Protein AF-A0A556R9V2-F1 (afdb_monomer)

Foldseek 3Di:
DWQQVVCLLLCLLVLVLFVLLLVLLVVLVVVVVVDPPDDPVRSVVCSQQSSQQSSLVVCCVVPVVGQWDADDDRGRWTARLQALAIEHEGEQDPVPSFDDDFDPDPVRQQQQADDAIGGPVRFDWDDDPNDTGTHPSSFYKYWYWDQDPSGIKTKIFRHNGVVVRHTRDIQIRDHHSVVSVPDDDDPDPPPDPPPPVPPPDPPDPPPDDDDD

Radius of gyration: 20.59 Å; Cα contacts (8 Å, |Δi|>4): 310; chains: 1; bounding box: 75×48×54 Å

Sequence (212 aa):
MSELGILQDRTADLSPLVSIMEYCYAHEVDKANRDKDYTPEQHKMRRAVNVNMLVHNLWDRAQSRNHWKLVDSRFTHLRDEVTGAYLQLHPTNPLTGKVAKPANTRRSIGRYTQEGCRRAGEILPWFYQDELAPNLSDVSLQALWHWENKQMVITIYKPLDAQKGSFCIELPLIGDRIQQQAMKFETISKDENVLEDLVQQDDEYTDNKNLR

Nearest PDB structures (foldseek):
  5jwo-assembly1_A  TM=5.765E-01  e=2.018E+00  Thermosynechococcus vestitus BP-1
  5jwq-assembly1_A  TM=5.066E-01  e=2.145E+00  Thermosynechococcus vestitus BP-1
  4tl9-assembly1_C  TM=5.421E-01  e=6.062E+00  Synechococcus elongatus PCC 7942 = FACHB-805
  4tl8-assembly1_C  TM=5.427E-01  e=8.229E+00  Synechococcus elongatus PCC 7942 = FACHB-805
  4tle-assembly1_C  TM=5.442E-01  e=8.229E+00  Synechococcus elongatus PCC 7942 = FACHB-805

Mean predicted aligned error: 10.02 Å

Organism: NCBI:txid1684

Structure (mmCIF, N/CA/C/O backbone):
data_AF-A0A556R9V2-F1
#
_entry.id   AF-A0A556R9V2-F1
#
loop_
_atom_site.group_PDB
_atom_site.id
_atom_site.type_symbol
_atom_site.label_atom_id
_atom_site.label_alt_id
_atom_site.label_comp_id
_atom_site.label_asym_id
_atom_site.label_entity_id
_atom_site.label_seq_id
_atom_site.pdbx_PDB_ins_code
_atom_site.Cartn_x
_atom_site.Cartn_y
_atom_site.Cartn_z
_atom_site.occupancy
_atom_site.B_iso_or_equiv
_atom_site.auth_seq_id
_atom_site.auth_comp_id
_atom_site.auth_asym_id
_atom_site.auth_atom_id
_atom_site.pdbx_PDB_model_num
ATOM 1 N N . MET A 1 1 ? -5.992 -2.411 22.063 1.00 75.75 1 MET A N 1
ATOM 2 C CA . MET A 1 1 ? -4.914 -2.372 21.051 1.00 75.75 1 MET A CA 1
ATOM 3 C C . MET A 1 1 ? -4.907 -0.975 20.435 1.00 75.75 1 MET A C 1
ATOM 5 O O . MET A 1 1 ? -5.993 -0.455 20.223 1.00 75.75 1 MET A O 1
ATOM 9 N N . SER A 1 2 ? -3.755 -0.316 20.266 1.00 91.38 2 SER A N 1
ATOM 10 C CA . SER A 1 2 ? -3.682 1.015 19.626 1.00 91.38 2 SER A CA 1
ATOM 11 C C . SER A 1 2 ? -3.817 0.905 18.106 1.00 91.38 2 SER A C 1
ATOM 13 O O . SER A 1 2 ? -3.629 -0.181 17.562 1.00 91.38 2 SER A O 1
ATOM 15 N N . GLU A 1 3 ? -4.085 2.016 17.412 1.00 92.50 3 GLU A N 1
ATOM 16 C CA . GLU A 1 3 ? -4.181 2.012 15.945 1.00 92.50 3 GLU A CA 1
ATOM 17 C C . GLU A 1 3 ? -2.893 1.496 15.292 1.00 92.50 3 GLU A C 1
ATOM 19 O O . GLU A 1 3 ? -2.949 0.656 14.400 1.00 92.50 3 GLU A O 1
ATOM 24 N N . LEU A 1 4 ? -1.733 1.931 15.799 1.00 92.75 4 LEU A N 1
ATOM 25 C CA . LEU A 1 4 ? -0.427 1.456 15.343 1.00 92.75 4 LEU A CA 1
ATOM 26 C C . LEU A 1 4 ? -0.285 -0.064 15.493 1.00 92.75 4 LEU A C 1
ATOM 28 O O . LEU A 1 4 ? 0.142 -0.717 14.550 1.00 92.75 4 LEU A O 1
ATOM 32 N N . GLY A 1 5 ? -0.671 -0.626 16.644 1.00 91.44 5 GLY A N 1
AT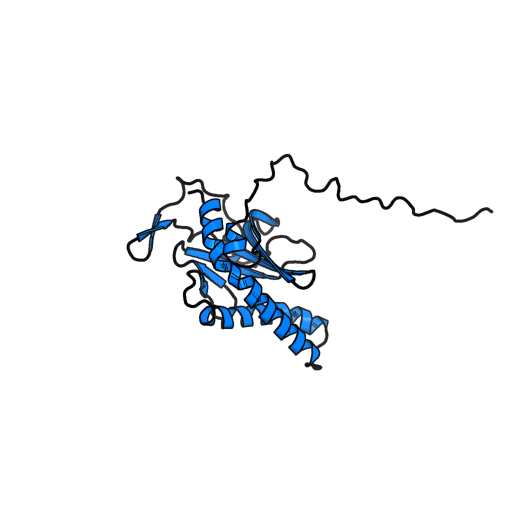OM 33 C CA . GLY A 1 5 ? -0.567 -2.069 16.877 1.00 91.44 5 GLY A CA 1
ATOM 34 C C . GLY A 1 5 ? -1.480 -2.881 15.958 1.00 91.44 5 GLY A C 1
ATOM 35 O O . GLY A 1 5 ? -1.077 -3.926 15.459 1.00 91.44 5 GLY A O 1
ATOM 36 N N . ILE A 1 6 ? -2.685 -2.371 15.678 1.00 93.62 6 ILE A N 1
ATOM 37 C CA . ILE A 1 6 ? -3.605 -2.999 14.722 1.00 93.62 6 ILE A CA 1
ATOM 38 C C . ILE A 1 6 ? -2.998 -2.939 13.320 1.00 93.62 6 ILE A C 1
ATOM 40 O O . ILE A 1 6 ? -2.905 -3.958 12.649 1.00 93.62 6 ILE A O 1
ATOM 44 N N . LEU A 1 7 ? -2.530 -1.769 12.880 1.00 94.25 7 LEU A N 1
ATOM 45 C CA . LEU A 1 7 ? -1.929 -1.608 11.558 1.00 94.25 7 LEU A CA 1
ATOM 46 C C . LEU A 1 7 ? -0.656 -2.445 11.389 1.00 94.25 7 LEU A C 1
ATOM 48 O O . LEU A 1 7 ? -0.475 -3.025 10.326 1.00 94.25 7 LEU A O 1
ATOM 52 N N . GLN A 1 8 ? 0.189 -2.575 12.411 1.00 91.94 8 GLN A N 1
ATOM 53 C CA . GLN A 1 8 ? 1.350 -3.475 12.397 1.00 91.94 8 GLN A CA 1
ATOM 54 C C . GLN A 1 8 ? 0.947 -4.932 12.141 1.00 91.94 8 GLN A C 1
ATOM 56 O O . GLN A 1 8 ? 1.518 -5.576 11.264 1.00 91.94 8 GLN A O 1
ATOM 61 N N . ASP A 1 9 ? -0.068 -5.435 12.847 1.00 91.50 9 ASP A N 1
ATOM 62 C CA . ASP A 1 9 ? -0.571 -6.795 12.633 1.00 91.50 9 ASP A CA 1
ATOM 63 C C . ASP A 1 9 ? -1.193 -6.962 11.237 1.00 91.50 9 ASP A C 1
ATOM 65 O O . ASP A 1 9 ? -0.817 -7.858 10.481 1.00 91.50 9 ASP A O 1
ATOM 69 N N . ARG A 1 10 ? -2.090 -6.048 10.843 1.00 93.62 10 ARG A N 1
ATOM 70 C CA . ARG A 1 10 ? -2.790 -6.132 9.551 1.00 93.62 10 ARG A CA 1
ATOM 71 C C . ARG A 1 10 ? -1.843 -5.991 8.364 1.00 93.62 10 ARG A C 1
ATOM 73 O O . ARG A 1 10 ? -2.041 -6.655 7.351 1.00 93.62 10 ARG A O 1
ATOM 80 N N . THR A 1 11 ? -0.824 -5.139 8.456 1.00 93.38 11 THR A N 1
ATOM 81 C CA . THR A 1 11 ? 0.147 -4.942 7.368 1.00 93.38 11 THR A CA 1
ATOM 82 C C . THR A 1 11 ? 1.107 -6.117 7.208 1.00 93.38 11 THR A C 1
ATOM 84 O O . THR A 1 11 ? 1.644 -6.289 6.119 1.00 93.38 11 THR A O 1
ATOM 87 N N . ALA A 1 12 ? 1.263 -6.991 8.208 1.00 90.94 12 ALA A N 1
ATOM 88 C CA . ALA A 1 12 ? 2.034 -8.223 8.041 1.00 90.94 12 ALA A CA 1
ATOM 89 C C . ALA A 1 12 ? 1.411 -9.183 7.011 1.00 90.94 12 ALA A C 1
ATOM 91 O O . ALA A 1 12 ? 2.127 -9.925 6.338 1.00 90.94 12 ALA A O 1
ATOM 92 N N . ASP A 1 13 ? 0.089 -9.133 6.811 1.00 92.31 13 ASP A N 1
ATOM 93 C CA . ASP A 1 13 ? -0.569 -9.875 5.728 1.00 92.31 13 ASP A CA 1
ATOM 94 C C . ASP A 1 13 ? -0.161 -9.345 4.335 1.00 92.31 13 ASP A C 1
ATOM 96 O O . ASP A 1 13 ? -0.372 -10.027 3.335 1.00 92.31 13 ASP A O 1
ATOM 100 N N . LEU A 1 14 ? 0.464 -8.166 4.231 1.00 94.62 14 LEU A N 1
ATOM 101 C CA . LEU A 1 14 ? 0.926 -7.590 2.964 1.00 94.62 14 LEU A CA 1
ATOM 102 C C . LEU A 1 14 ? 2.341 -8.020 2.559 1.00 94.62 14 LEU A C 1
ATOM 104 O O . LEU A 1 14 ? 2.737 -7.705 1.440 1.00 94.62 14 LEU A O 1
ATOM 108 N N . SER A 1 15 ? 3.092 -8.761 3.386 1.00 91.81 15 SER A N 1
ATOM 109 C CA . SER A 1 15 ? 4.455 -9.224 3.053 1.00 91.81 15 SER A CA 1
ATOM 110 C C . SER A 1 15 ? 4.596 -9.872 1.660 1.00 91.81 15 SER A C 1
ATOM 112 O O . SER A 1 15 ? 5.579 -9.581 0.976 1.00 91.81 15 SER A O 1
ATOM 114 N N . PRO A 1 16 ? 3.623 -10.662 1.146 1.00 92.25 16 PRO A N 1
ATOM 115 C CA . PRO A 1 16 ? 3.692 -11.197 -0.217 1.00 92.25 16 PRO A CA 1
ATOM 116 C C . PRO A 1 16 ? 3.788 -10.139 -1.327 1.00 92.25 16 PRO A C 1
ATOM 118 O O . PRO A 1 16 ? 4.188 -10.474 -2.441 1.00 92.25 16 PRO A O 1
ATOM 121 N N . LEU A 1 17 ? 3.446 -8.869 -1.062 1.00 93.56 17 LEU A N 1
ATOM 122 C CA . LEU A 1 17 ? 3.646 -7.786 -2.025 1.00 93.56 17 LEU A CA 1
ATOM 123 C C . LEU A 1 17 ? 5.107 -7.679 -2.458 1.00 93.56 17 LEU A C 1
ATOM 125 O O . LEU A 1 17 ? 5.332 -7.407 -3.630 1.00 93.56 17 LEU A O 1
ATOM 129 N N . VAL A 1 18 ? 6.075 -7.911 -1.564 1.00 92.44 18 VAL A N 1
ATOM 130 C CA . VAL A 1 18 ? 7.508 -7.775 -1.877 1.00 92.44 18 VAL A CA 1
ATOM 131 C C . VAL A 1 18 ? 7.877 -8.669 -3.059 1.00 92.44 18 VAL A C 1
ATOM 133 O O . VAL A 1 18 ? 8.256 -8.166 -4.114 1.00 92.44 18 VAL A O 1
ATOM 136 N N . SER A 1 19 ? 7.650 -9.977 -2.944 1.00 91.50 19 SER A N 1
ATOM 137 C CA . SER A 1 19 ? 8.009 -10.936 -3.996 1.00 91.50 19 SER A CA 1
ATOM 138 C C . SER A 1 19 ? 7.168 -10.778 -5.268 1.00 91.50 19 SER A C 1
ATOM 140 O O . SER A 1 19 ? 7.691 -10.897 -6.378 1.00 91.50 19 SER A O 1
ATOM 142 N N . ILE A 1 20 ? 5.874 -10.450 -5.141 1.00 94.12 20 ILE A N 1
ATOM 143 C CA . ILE A 1 20 ? 5.010 -10.164 -6.301 1.00 94.12 20 ILE A CA 1
ATOM 144 C C . ILE A 1 20 ? 5.545 -8.953 -7.071 1.00 94.12 20 ILE A C 1
ATOM 146 O O . ILE A 1 20 ? 5.612 -8.970 -8.303 1.00 94.12 20 ILE A O 1
ATOM 150 N N . MET A 1 21 ? 5.936 -7.901 -6.360 1.00 93.81 21 MET A N 1
ATOM 151 C CA . MET A 1 21 ? 6.477 -6.693 -6.961 1.00 93.81 21 MET A CA 1
ATOM 152 C C . MET A 1 21 ? 7.850 -6.913 -7.587 1.00 93.81 21 MET A C 1
ATOM 154 O O . MET A 1 21 ? 8.090 -6.386 -8.671 1.00 93.81 21 MET A O 1
ATOM 158 N N . GLU A 1 22 ? 8.727 -7.701 -6.961 1.00 93.56 22 GLU A N 1
ATOM 159 C CA . GLU A 1 22 ? 10.019 -8.086 -7.544 1.00 93.56 22 GLU A CA 1
ATOM 160 C C . GLU A 1 22 ? 9.830 -8.797 -8.880 1.00 93.56 22 GLU A C 1
ATOM 162 O O . GLU A 1 22 ? 10.427 -8.405 -9.886 1.00 93.56 22 GLU A O 1
ATOM 167 N N . TYR A 1 23 ? 8.926 -9.779 -8.915 1.00 93.75 23 TYR A N 1
ATOM 168 C CA . TYR A 1 23 ? 8.574 -10.490 -10.137 1.00 93.75 23 TYR A CA 1
ATOM 169 C C . TYR A 1 23 ? 8.036 -9.541 -11.220 1.00 93.75 23 TYR A C 1
ATOM 171 O O . TYR A 1 23 ? 8.493 -9.569 -12.365 1.00 93.75 23 TYR A O 1
ATOM 179 N N . CYS A 1 24 ? 7.092 -8.661 -10.867 1.00 94.00 24 CYS A N 1
ATOM 180 C CA . CYS A 1 24 ? 6.512 -7.703 -11.812 1.00 94.00 24 CYS A CA 1
ATOM 181 C C . CYS A 1 24 ? 7.549 -6.703 -12.336 1.00 94.00 24 CYS A C 1
ATOM 183 O O . CYS A 1 24 ? 7.539 -6.360 -13.520 1.00 94.00 24 CYS A O 1
ATOM 185 N N . TYR A 1 25 ? 8.442 -6.230 -11.466 1.00 93.00 25 TYR A N 1
ATOM 186 C CA . TYR A 1 25 ? 9.500 -5.299 -11.833 1.00 93.00 25 TYR A CA 1
ATOM 187 C C . TYR A 1 25 ? 10.494 -5.948 -12.798 1.00 93.00 25 TYR A C 1
ATOM 189 O O . TYR A 1 25 ? 10.783 -5.368 -13.846 1.00 93.00 25 TYR A O 1
ATOM 197 N N . ALA A 1 26 ? 10.961 -7.162 -12.489 1.00 91.56 26 ALA A N 1
ATOM 198 C CA . ALA A 1 26 ? 11.855 -7.925 -13.356 1.00 91.56 26 ALA A CA 1
ATOM 199 C C . ALA A 1 26 ? 11.226 -8.172 -14.737 1.00 91.56 26 ALA A C 1
ATOM 201 O O . ALA A 1 26 ? 11.853 -7.890 -15.757 1.00 91.56 26 ALA A O 1
ATOM 202 N N . HIS A 1 27 ? 9.950 -8.575 -14.778 1.00 92.44 27 HIS A N 1
ATOM 203 C CA . HIS A 1 27 ? 9.213 -8.763 -16.029 1.00 92.44 27 HIS A CA 1
ATOM 204 C C . HIS A 1 27 ? 9.208 -7.501 -16.911 1.00 92.44 27 HIS A C 1
ATOM 206 O O . HIS A 1 27 ? 9.451 -7.579 -18.119 1.00 92.44 27 HIS A O 1
ATOM 212 N N . GLU A 1 28 ? 8.953 -6.325 -16.329 1.00 91.75 28 GLU A N 1
ATOM 213 C CA . GLU A 1 28 ? 8.937 -5.066 -17.084 1.00 91.75 28 GLU A CA 1
ATOM 214 C C . GLU A 1 28 ? 10.335 -4.593 -17.504 1.00 91.75 28 GLU A C 1
ATOM 216 O O . GLU A 1 28 ? 10.474 -3.970 -18.559 1.00 91.75 28 GLU A O 1
ATOM 221 N N . VAL A 1 29 ? 11.381 -4.906 -16.734 1.00 88.69 29 VAL A N 1
ATOM 222 C CA . VAL A 1 29 ? 12.774 -4.679 -17.151 1.00 88.69 29 VAL A CA 1
ATOM 223 C C . VAL A 1 29 ? 13.119 -5.552 -18.360 1.00 88.69 29 VAL A C 1
ATOM 225 O O . VAL A 1 29 ? 13.593 -5.033 -19.371 1.00 88.69 29 VAL A O 1
ATOM 228 N N . ASP A 1 30 ? 12.805 -6.846 -18.313 1.00 88.19 30 ASP A N 1
ATOM 229 C CA . ASP A 1 30 ? 13.065 -7.779 -19.414 1.00 88.19 30 ASP A CA 1
ATOM 230 C C . ASP A 1 30 ? 12.267 -7.436 -20.673 1.00 88.19 30 ASP A C 1
ATOM 232 O O . ASP A 1 30 ? 12.726 -7.632 -21.800 1.00 88.19 30 ASP A O 1
ATOM 236 N N . LYS A 1 31 ? 11.041 -6.934 -20.508 1.00 86.56 31 LYS A N 1
ATOM 237 C CA . LYS A 1 31 ? 10.229 -6.436 -21.618 1.00 86.56 31 LYS A CA 1
ATOM 238 C C . LYS A 1 31 ? 10.861 -5.198 -22.257 1.00 86.56 31 LYS A C 1
ATOM 240 O O . LYS A 1 31 ? 11.022 -5.182 -23.473 1.00 86.56 31 LYS A O 1
ATOM 245 N N . ALA A 1 32 ? 11.268 -4.209 -21.460 1.00 83.75 32 ALA A N 1
ATOM 246 C CA . ALA A 1 32 ? 11.913 -2.994 -21.960 1.00 83.75 32 ALA A CA 1
ATOM 247 C C . ALA A 1 32 ? 13.231 -3.283 -22.699 1.00 83.75 32 ALA A C 1
ATOM 249 O O . ALA A 1 32 ? 13.524 -2.645 -23.702 1.00 83.75 32 ALA A O 1
ATOM 250 N N . ASN A 1 33 ? 13.994 -4.287 -22.255 1.00 80.25 33 ASN A N 1
ATOM 251 C CA . ASN A 1 33 ? 15.225 -4.715 -22.931 1.00 80.25 33 ASN A CA 1
ATOM 252 C C . ASN A 1 33 ? 14.973 -5.358 -24.309 1.00 80.25 33 ASN A C 1
ATOM 254 O O . ASN A 1 33 ? 15.870 -5.389 -25.151 1.00 80.25 33 ASN A O 1
ATOM 258 N N . ARG A 1 34 ? 13.769 -5.895 -24.541 1.00 83.50 34 ARG A N 1
ATOM 259 C CA . ARG A 1 34 ? 13.369 -6.529 -25.808 1.00 83.50 34 ARG A CA 1
ATOM 260 C C . ARG A 1 34 ? 12.679 -5.557 -26.764 1.00 83.50 34 ARG A C 1
ATOM 262 O O . ARG A 1 34 ? 12.781 -5.728 -27.976 1.00 83.50 34 ARG A O 1
ATOM 269 N N . ASP A 1 35 ? 11.978 -4.570 -26.220 1.00 80.25 35 ASP A N 1
ATOM 270 C CA . ASP A 1 35 ? 11.172 -3.607 -26.963 1.00 80.25 35 ASP A CA 1
ATOM 271 C C . ASP A 1 35 ? 12.011 -2.395 -27.401 1.00 80.25 35 ASP A C 1
ATOM 273 O O . ASP A 1 35 ? 12.432 -1.572 -26.583 1.00 80.25 35 ASP A O 1
ATOM 277 N N . LYS A 1 36 ? 12.251 -2.299 -28.713 1.00 78.19 36 LYS A N 1
ATOM 278 C CA . LYS A 1 36 ? 13.047 -1.233 -29.339 1.00 78.19 36 LYS A CA 1
ATOM 279 C C . LYS A 1 36 ? 12.212 -0.017 -29.752 1.00 78.19 36 LYS A C 1
ATOM 281 O O . LYS A 1 36 ? 12.791 0.959 -30.222 1.00 78.19 36 LYS A O 1
ATOM 286 N N . ASP A 1 37 ? 10.891 -0.060 -29.576 1.00 81.62 37 ASP A N 1
ATOM 287 C CA . ASP A 1 37 ? 9.979 0.973 -30.081 1.00 81.62 37 ASP A CA 1
ATOM 288 C C . ASP A 1 37 ? 9.900 2.202 -29.159 1.00 81.62 37 ASP A C 1
ATOM 290 O O . ASP A 1 37 ? 9.308 3.220 -29.521 1.00 81.62 37 ASP A O 1
ATOM 294 N N . TYR A 1 38 ? 10.515 2.134 -27.973 1.00 79.44 38 TYR A N 1
ATOM 295 C CA . TYR A 1 38 ? 10.513 3.207 -26.980 1.00 79.44 38 TYR A CA 1
ATOM 296 C C . TYR A 1 38 ? 11.917 3.581 -26.515 1.00 79.44 38 TYR A C 1
ATOM 298 O O . TYR A 1 38 ? 12.817 2.744 -26.422 1.00 79.44 38 TYR A O 1
ATOM 306 N N . THR A 1 39 ? 12.089 4.853 -26.150 1.00 82.38 39 THR A N 1
ATOM 307 C CA . THR A 1 39 ? 13.330 5.315 -25.518 1.00 82.38 39 THR A CA 1
ATOM 308 C C . THR A 1 39 ? 13.447 4.789 -24.079 1.00 82.38 39 THR A C 1
ATOM 310 O O . THR A 1 39 ? 12.430 4.486 -23.439 1.00 82.38 39 THR A O 1
ATOM 313 N N . PRO A 1 40 ? 14.665 4.719 -23.511 1.00 80.12 40 PRO A N 1
ATOM 314 C CA . PRO A 1 40 ? 14.867 4.339 -22.111 1.00 80.12 40 PRO A CA 1
ATOM 315 C C . PRO A 1 40 ? 14.036 5.167 -21.115 1.00 80.12 40 PRO A C 1
ATOM 317 O O . PRO A 1 40 ? 13.510 4.633 -20.137 1.00 80.12 40 PRO A O 1
ATOM 320 N N . GLU A 1 41 ? 13.859 6.463 -21.373 1.00 77.81 41 GLU A N 1
ATOM 321 C CA . GLU A 1 41 ? 13.061 7.376 -20.549 1.00 77.81 41 GLU A CA 1
ATOM 322 C C . GLU A 1 41 ? 11.569 7.041 -20.620 1.00 77.81 41 GLU A C 1
ATOM 324 O O . GLU A 1 41 ? 10.888 7.017 -19.592 1.00 77.81 41 GLU A O 1
ATOM 329 N N . GLN A 1 42 ? 11.059 6.729 -21.814 1.00 78.94 42 GLN A N 1
ATOM 330 C CA . GLN A 1 42 ? 9.670 6.309 -22.007 1.00 78.94 42 GLN A CA 1
ATOM 331 C C . GLN A 1 42 ? 9.393 4.974 -21.307 1.00 78.94 42 GLN A C 1
ATOM 333 O O . GLN A 1 42 ? 8.368 4.834 -20.632 1.00 78.94 42 GLN A O 1
ATOM 338 N N . HIS A 1 43 ? 10.330 4.026 -21.392 1.00 80.12 43 HIS A N 1
ATOM 339 C CA . HIS A 1 43 ? 10.281 2.772 -20.638 1.00 80.12 43 HIS A CA 1
ATOM 340 C C . HIS A 1 43 ? 10.271 3.022 -19.128 1.00 80.12 43 HIS A C 1
ATOM 342 O O . HIS A 1 43 ? 9.445 2.451 -18.417 1.00 80.12 43 HIS A O 1
ATOM 348 N N . LYS A 1 44 ? 11.120 3.926 -18.624 1.00 76.69 44 LYS A N 1
ATOM 349 C CA . LYS A 1 44 ? 11.163 4.290 -17.198 1.00 76.69 44 LYS A CA 1
ATOM 350 C C . LYS A 1 44 ? 9.843 4.895 -16.714 1.00 76.69 44 LYS A C 1
ATOM 352 O O . LYS A 1 44 ? 9.347 4.489 -15.665 1.00 76.69 44 LYS A O 1
ATOM 357 N N . MET A 1 45 ? 9.255 5.825 -17.472 1.00 74.88 45 MET A N 1
ATOM 358 C CA . MET A 1 45 ? 7.977 6.456 -17.114 1.00 74.88 45 MET A CA 1
ATOM 359 C C . MET A 1 45 ? 6.819 5.453 -17.089 1.00 74.88 45 MET A C 1
ATOM 361 O O . MET A 1 45 ? 5.970 5.508 -16.202 1.00 74.88 45 MET A O 1
ATOM 365 N N . ARG A 1 46 ? 6.784 4.518 -18.045 1.00 83.50 46 ARG A N 1
ATOM 366 C CA . ARG A 1 46 ? 5.713 3.516 -18.143 1.00 83.50 46 ARG A CA 1
ATOM 367 C C . ARG A 1 46 ? 5.871 2.370 -17.151 1.00 83.50 46 ARG A C 1
ATOM 369 O O . ARG A 1 46 ? 4.863 1.810 -16.727 1.00 83.50 46 ARG A O 1
ATOM 376 N N . ARG A 1 47 ? 7.103 2.055 -16.735 1.00 88.00 47 ARG A N 1
ATOM 377 C CA . ARG A 1 47 ? 7.399 0.923 -15.844 1.00 88.00 47 ARG A CA 1
ATOM 378 C C . ARG A 1 47 ? 6.563 0.953 -14.574 1.00 88.00 47 ARG A C 1
ATOM 380 O O . ARG A 1 47 ? 5.953 -0.052 -14.246 1.00 88.00 47 ARG A O 1
ATOM 387 N N . ALA A 1 48 ? 6.494 2.088 -13.881 1.00 86.44 48 ALA A N 1
ATOM 388 C CA . ALA A 1 48 ? 5.749 2.166 -12.625 1.00 86.44 48 ALA A CA 1
ATOM 389 C C . ALA A 1 48 ? 4.252 1.858 -12.803 1.00 86.44 48 ALA A C 1
ATOM 391 O O . ALA A 1 48 ? 3.658 1.175 -11.971 1.00 86.44 48 ALA A O 1
ATOM 392 N N . VAL A 1 49 ? 3.660 2.320 -13.909 1.00 88.00 49 VAL A N 1
ATOM 393 C CA . VAL A 1 49 ? 2.258 2.048 -14.252 1.00 88.00 49 VAL A CA 1
ATOM 394 C C . VAL A 1 49 ? 2.066 0.570 -14.586 1.00 88.00 49 VAL A C 1
ATOM 396 O O . VAL A 1 49 ? 1.178 -0.071 -14.030 1.00 88.00 49 VAL A O 1
ATOM 399 N N . ASN A 1 50 ? 2.923 0.009 -15.440 1.00 89.94 50 ASN A N 1
ATOM 400 C CA . ASN A 1 50 ? 2.816 -1.386 -15.857 1.00 89.94 50 ASN A CA 1
ATOM 401 C C . ASN A 1 50 ? 3.044 -2.355 -14.692 1.00 89.94 50 ASN A C 1
ATOM 403 O O . ASN A 1 50 ? 2.275 -3.298 -14.533 1.00 89.94 50 ASN A O 1
ATOM 407 N N . VAL A 1 51 ? 4.050 -2.099 -13.848 1.00 92.31 51 VAL A N 1
ATOM 408 C CA . VAL A 1 51 ? 4.302 -2.879 -12.627 1.00 92.31 51 VAL A CA 1
ATOM 409 C C . VAL A 1 51 ? 3.062 -2.863 -11.744 1.00 92.31 51 VAL A C 1
ATOM 411 O O . VAL A 1 51 ? 2.599 -3.923 -11.342 1.00 92.31 51 VAL A O 1
ATOM 414 N N . ASN A 1 52 ? 2.461 -1.695 -11.506 1.00 91.88 52 ASN A N 1
ATOM 415 C CA . ASN A 1 52 ? 1.252 -1.593 -10.692 1.00 91.88 52 ASN A CA 1
ATOM 416 C C . ASN A 1 52 ? 0.075 -2.402 -11.280 1.00 91.88 52 ASN A C 1
ATOM 418 O O . ASN A 1 52 ? -0.617 -3.096 -10.536 1.00 91.88 52 ASN A O 1
ATOM 422 N N . MET A 1 53 ? -0.123 -2.374 -12.602 1.00 90.75 53 MET A N 1
ATOM 423 C CA . MET A 1 53 ? -1.157 -3.175 -13.272 1.00 90.75 53 MET A CA 1
ATOM 424 C C . MET A 1 53 ? -0.880 -4.685 -13.204 1.00 90.75 53 MET A C 1
ATOM 426 O O . MET A 1 53 ? -1.807 -5.481 -13.054 1.00 90.75 53 MET A O 1
ATOM 430 N N . LEU A 1 54 ? 0.383 -5.104 -13.316 1.00 92.69 54 LEU A N 1
ATOM 431 C CA . LEU A 1 54 ? 0.766 -6.511 -13.181 1.00 92.69 54 LEU A CA 1
ATOM 432 C C . LEU A 1 54 ? 0.566 -7.009 -11.749 1.00 92.69 54 LEU A C 1
ATOM 434 O O . LEU A 1 54 ? -0.027 -8.071 -11.565 1.00 92.69 54 LEU A O 1
ATOM 438 N N . VAL A 1 55 ? 0.983 -6.221 -10.752 1.00 94.69 55 VAL A N 1
ATOM 439 C CA . VAL A 1 55 ? 0.759 -6.516 -9.330 1.00 94.69 55 VAL A CA 1
ATOM 440 C C . VAL A 1 55 ? -0.734 -6.681 -9.065 1.00 94.69 55 VAL A C 1
ATOM 442 O O . VAL A 1 55 ? -1.131 -7.696 -8.500 1.00 94.69 55 VAL A O 1
ATOM 445 N N . HIS A 1 56 ? -1.565 -5.755 -9.553 1.00 93.31 56 HIS A N 1
ATOM 446 C CA . HIS A 1 56 ? -3.022 -5.846 -9.460 1.00 93.31 56 HIS A CA 1
ATOM 447 C C . HIS A 1 56 ? -3.540 -7.191 -9.995 1.00 93.31 56 HIS A C 1
ATOM 449 O O . HIS A 1 56 ? -4.274 -7.899 -9.313 1.00 93.31 56 HIS A O 1
ATOM 455 N N . ASN A 1 57 ? -3.129 -7.587 -11.202 1.00 91.44 57 ASN A N 1
ATOM 456 C CA . ASN A 1 57 ? -3.615 -8.817 -11.835 1.00 91.44 57 ASN A CA 1
ATOM 457 C C . ASN A 1 57 ? -3.139 -10.100 -11.140 1.00 91.44 57 ASN A C 1
ATOM 459 O O . ASN A 1 57 ? -3.819 -11.128 -11.207 1.00 91.44 57 ASN A O 1
ATOM 463 N N . LEU A 1 58 ? -1.962 -10.062 -10.515 1.00 93.06 58 LEU A N 1
ATOM 464 C CA . LEU A 1 58 ? -1.404 -11.203 -9.797 1.00 93.06 58 LEU A CA 1
ATOM 465 C C . LEU A 1 58 ? -1.939 -11.315 -8.376 1.00 93.06 58 LEU A C 1
ATOM 467 O O . LEU A 1 58 ? -2.087 -12.438 -7.899 1.00 93.06 58 LEU A O 1
ATOM 471 N N . TRP A 1 59 ? -2.244 -10.193 -7.719 1.00 94.06 59 TRP A N 1
ATOM 472 C CA . TRP A 1 59 ? -2.635 -10.172 -6.314 1.00 94.06 59 TRP A CA 1
ATOM 473 C C . TRP A 1 59 ? -3.823 -11.092 -6.040 1.00 94.06 59 TRP A C 1
ATOM 475 O O . TRP A 1 59 ? -3.696 -12.020 -5.252 1.00 94.06 59 TRP A O 1
ATOM 485 N N . ASP A 1 60 ? -4.939 -10.921 -6.747 1.00 85.00 60 ASP A N 1
ATOM 486 C CA . ASP A 1 60 ? -6.151 -11.715 -6.502 1.00 85.00 60 ASP A CA 1
ATOM 487 C C . ASP A 1 60 ? -5.929 -13.224 -6.713 1.00 85.00 60 ASP A C 1
ATOM 489 O O . ASP A 1 60 ? -6.380 -14.064 -5.933 1.00 85.00 60 ASP A O 1
ATOM 493 N N . ARG A 1 61 ? -5.135 -13.579 -7.731 1.00 85.56 61 ARG A N 1
ATOM 494 C CA . ARG A 1 61 ? -4.810 -14.976 -8.049 1.00 85.56 61 ARG A CA 1
ATOM 495 C C . ARG A 1 61 ? -3.878 -15.601 -7.014 1.00 85.56 61 ARG A C 1
ATOM 497 O O . ARG A 1 61 ? -4.089 -16.741 -6.610 1.00 85.56 61 ARG A O 1
ATOM 504 N N . ALA A 1 62 ? -2.838 -14.873 -6.613 1.00 88.19 62 ALA A N 1
ATOM 505 C CA . ALA A 1 62 ? -1.806 -15.365 -5.708 1.00 88.19 62 ALA A CA 1
ATOM 506 C C . ALA A 1 62 ? -2.228 -15.290 -4.233 1.00 88.19 62 ALA A C 1
ATOM 508 O O . ALA A 1 62 ? -1.731 -16.062 -3.418 1.00 88.19 62 ALA A O 1
ATOM 509 N N . GLN A 1 63 ? -3.129 -14.369 -3.888 1.00 92.56 63 GLN A N 1
ATOM 510 C CA . GLN A 1 63 ? -3.487 -13.992 -2.519 1.00 92.56 63 GLN A CA 1
ATOM 511 C C . GLN A 1 63 ? -5.003 -14.077 -2.275 1.00 92.56 63 GLN A C 1
ATOM 513 O O . GLN A 1 63 ? -5.575 -13.303 -1.513 1.00 92.56 63 GLN A O 1
ATOM 518 N N . SER A 1 64 ? -5.665 -15.073 -2.870 1.00 88.62 64 SER A N 1
ATOM 519 C CA . SER A 1 64 ? -7.121 -15.276 -2.760 1.00 88.62 64 SER A CA 1
ATOM 520 C C . SER A 1 64 ? -7.638 -15.421 -1.321 1.00 88.62 64 SER A C 1
ATOM 522 O O . SER A 1 64 ? -8.773 -15.046 -1.034 1.00 88.62 64 SER A O 1
ATOM 524 N N . ARG A 1 65 ? -6.808 -15.917 -0.393 1.00 91.44 65 ARG A N 1
ATOM 525 C CA . ARG A 1 65 ? -7.130 -16.056 1.043 1.00 91.44 65 ARG A CA 1
ATOM 526 C C . ARG A 1 65 ? -6.720 -14.857 1.903 1.00 91.44 65 ARG A C 1
ATOM 528 O O . ARG A 1 65 ? -6.988 -14.855 3.095 1.00 91.44 65 ARG A O 1
ATOM 535 N N . ASN A 1 66 ? -6.049 -13.867 1.325 1.00 93.94 66 ASN A N 1
ATOM 536 C CA . ASN A 1 66 ? -5.604 -12.680 2.043 1.00 93.94 66 ASN A CA 1
ATOM 537 C C . ASN A 1 66 ? -6.787 -11.741 2.302 1.00 93.94 66 ASN A C 1
ATOM 539 O O . ASN A 1 66 ? -7.647 -11.601 1.433 1.00 93.94 66 ASN A O 1
ATOM 543 N N . HIS A 1 67 ? -6.836 -11.100 3.468 1.00 94.69 67 HIS A N 1
ATOM 544 C CA . HIS A 1 67 ? -7.906 -10.162 3.821 1.00 94.69 67 HIS A CA 1
ATOM 545 C C . HIS A 1 67 ? -7.803 -8.827 3.078 1.00 94.69 67 HIS A C 1
ATOM 547 O O . HIS A 1 67 ? -8.794 -8.114 2.948 1.00 94.69 67 HIS A O 1
ATOM 553 N N . TRP A 1 68 ? -6.622 -8.480 2.567 1.00 96.62 68 TRP A N 1
ATOM 554 C CA . TRP A 1 68 ? -6.448 -7.317 1.711 1.00 96.62 68 TRP A CA 1
ATOM 555 C C . TRP A 1 68 ? -6.942 -7.638 0.302 1.00 96.62 68 TRP A C 1
ATOM 557 O O . TRP A 1 68 ? -6.300 -8.379 -0.444 1.00 96.62 68 TRP A O 1
ATOM 567 N N . LYS A 1 69 ? -8.085 -7.071 -0.080 1.00 95.81 69 LYS A N 1
ATOM 568 C CA . LYS A 1 69 ? -8.711 -7.275 -1.393 1.00 95.81 69 LYS A CA 1
ATOM 569 C C . LYS A 1 69 ? -8.564 -6.070 -2.297 1.00 95.81 69 LYS A C 1
ATOM 571 O O . LYS A 1 69 ? -8.546 -4.934 -1.830 1.00 95.81 69 LYS A O 1
ATOM 576 N N . LEU A 1 70 ? -8.518 -6.315 -3.603 1.00 95.00 70 LEU A N 1
ATOM 577 C CA . LEU A 1 70 ? -8.561 -5.256 -4.609 1.00 95.00 70 LEU A CA 1
ATOM 578 C C . LEU A 1 70 ? -9.921 -4.553 -4.587 1.00 95.00 70 LEU A C 1
ATOM 580 O O . LEU A 1 70 ? -10.963 -5.199 -4.497 1.00 95.00 70 LEU A O 1
ATOM 584 N N . VAL A 1 71 ? -9.910 -3.226 -4.703 1.00 92.50 71 VAL A N 1
ATOM 585 C CA . VAL A 1 71 ? -11.138 -2.405 -4.754 1.00 92.50 71 VAL A CA 1
ATOM 586 C C . VAL A 1 71 ? -11.222 -1.486 -5.973 1.00 92.50 71 VAL A C 1
ATOM 588 O O . VAL A 1 71 ? -12.181 -0.731 -6.120 1.00 92.50 71 VAL A O 1
ATOM 591 N N . ASP A 1 72 ? -10.216 -1.522 -6.840 1.00 83.75 72 ASP A N 1
ATOM 592 C CA . ASP A 1 72 ? -10.183 -0.808 -8.116 1.00 83.75 72 ASP A CA 1
ATOM 593 C C . ASP A 1 72 ? -9.977 -1.831 -9.241 1.00 83.75 72 ASP A C 1
ATOM 595 O O . ASP A 1 72 ? -9.616 -2.971 -8.987 1.00 83.75 72 ASP A O 1
ATOM 599 N N . SER A 1 73 ? -10.246 -1.426 -10.478 1.00 77.75 73 SER A N 1
ATOM 600 C CA . SER A 1 73 ? -10.132 -2.251 -11.685 1.00 77.75 73 SER A CA 1
ATOM 601 C C . SER A 1 73 ? -8.818 -2.056 -12.444 1.00 77.75 73 SER A C 1
ATOM 603 O O . SER A 1 73 ? 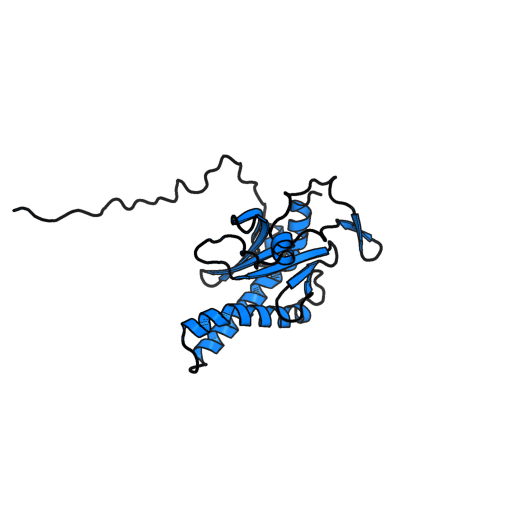-8.539 -2.807 -13.378 1.00 77.75 73 SER A O 1
ATOM 605 N N . ARG A 1 74 ? -8.047 -1.004 -12.124 1.00 75.31 74 ARG A N 1
ATOM 606 C CA . ARG A 1 74 ? -6.871 -0.604 -12.922 1.00 75.31 74 ARG A CA 1
ATOM 607 C C . ARG A 1 74 ? -5.587 -0.427 -12.129 1.00 75.31 74 ARG A C 1
ATOM 609 O O . ARG A 1 74 ? -4.520 -0.690 -12.671 1.00 75.31 74 ARG A O 1
ATOM 616 N N . PHE A 1 75 ? -5.682 0.043 -10.891 1.00 84.12 75 PHE A N 1
ATOM 617 C CA . PHE A 1 75 ? -4.525 0.280 -10.034 1.00 84.12 75 PHE A CA 1
ATOM 618 C C . PHE A 1 75 ? -4.617 -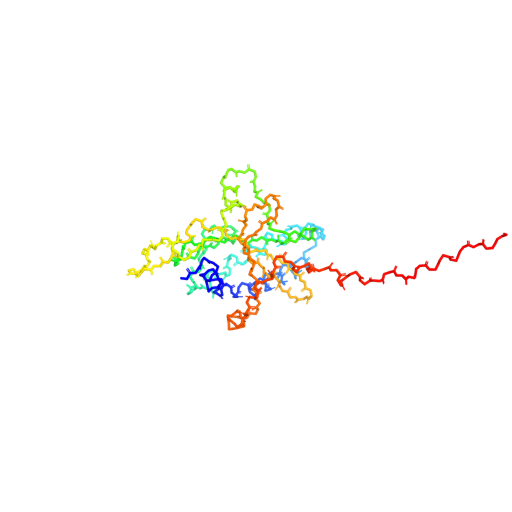0.566 -8.772 1.00 84.12 75 PHE A C 1
ATOM 620 O O . PHE A 1 75 ? -5.709 -0.857 -8.291 1.00 84.12 75 PHE A O 1
ATOM 627 N N . THR A 1 76 ? -3.465 -0.942 -8.224 1.00 90.81 76 THR A N 1
ATOM 628 C CA . THR A 1 76 ? -3.357 -1.696 -6.975 1.00 90.81 76 THR A CA 1
ATOM 629 C C . THR A 1 76 ? -3.783 -0.808 -5.809 1.00 90.81 76 THR A C 1
ATOM 631 O O . THR A 1 76 ? -2.991 -0.087 -5.197 1.00 90.81 76 THR A O 1
ATOM 634 N N . HIS A 1 77 ? -5.080 -0.853 -5.545 1.00 93.94 77 HIS A N 1
ATOM 635 C CA . HIS A 1 77 ? -5.740 -0.283 -4.391 1.00 93.94 77 HIS A CA 1
ATOM 636 C C . HIS A 1 77 ? -6.322 -1.438 -3.590 1.00 93.94 77 HIS A C 1
ATOM 638 O O . HIS A 1 77 ? -7.152 -2.186 -4.113 1.00 93.94 77 HIS A O 1
ATOM 644 N N . LEU A 1 78 ? -5.882 -1.578 -2.343 1.00 96.31 78 LEU A N 1
ATOM 645 C CA . LEU A 1 78 ? -6.301 -2.660 -1.465 1.00 96.31 78 LEU A CA 1
ATOM 646 C C . LEU A 1 78 ? -7.188 -2.126 -0.344 1.00 96.31 78 LEU A C 1
ATOM 648 O O . LEU A 1 78 ? -7.029 -0.993 0.111 1.00 96.31 78 LEU A O 1
ATOM 652 N N . ARG A 1 79 ? -8.121 -2.952 0.107 1.00 96.81 79 ARG A N 1
ATOM 653 C CA . ARG A 1 79 ? -8.879 -2.741 1.333 1.00 96.81 79 ARG A CA 1
ATOM 654 C C . ARG A 1 79 ? -8.772 -3.987 2.185 1.00 96.81 79 ARG A C 1
ATOM 656 O O . ARG A 1 79 ? -9.043 -5.078 1.694 1.00 96.81 79 ARG A O 1
ATOM 663 N N . ASP A 1 80 ? -8.403 -3.809 3.442 1.00 97.50 80 ASP A N 1
ATOM 664 C CA . ASP A 1 80 ? -8.508 -4.870 4.429 1.00 97.50 80 ASP A CA 1
ATOM 665 C C . ASP A 1 80 ? -9.986 -5.119 4.742 1.00 97.50 80 ASP A C 1
ATOM 667 O O . ASP A 1 80 ? -10.677 -4.229 5.234 1.00 97.50 80 ASP A O 1
ATOM 671 N N . GLU A 1 81 ? -10.490 -6.312 4.449 1.00 95.88 81 GLU A N 1
ATOM 672 C CA . GLU A 1 81 ? -11.886 -6.669 4.706 1.00 95.88 81 GLU A CA 1
ATOM 673 C C . GLU A 1 81 ? -12.227 -6.685 6.200 1.00 95.88 81 GLU A C 1
ATOM 675 O O . GLU A 1 81 ? -13.365 -6.389 6.555 1.00 95.88 81 GLU A O 1
ATOM 680 N N . VAL A 1 82 ? -11.248 -6.968 7.068 1.00 95.75 82 VAL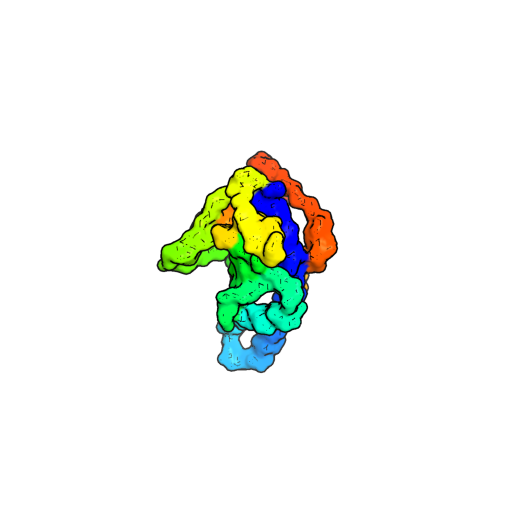 A N 1
ATOM 681 C CA . VAL A 1 82 ? -11.471 -7.082 8.518 1.00 95.75 82 VAL A CA 1
ATOM 682 C C . VAL A 1 82 ? -11.610 -5.714 9.173 1.00 95.75 82 VAL A C 1
ATOM 684 O O . VAL A 1 82 ? -12.516 -5.514 9.976 1.00 95.75 82 VAL A 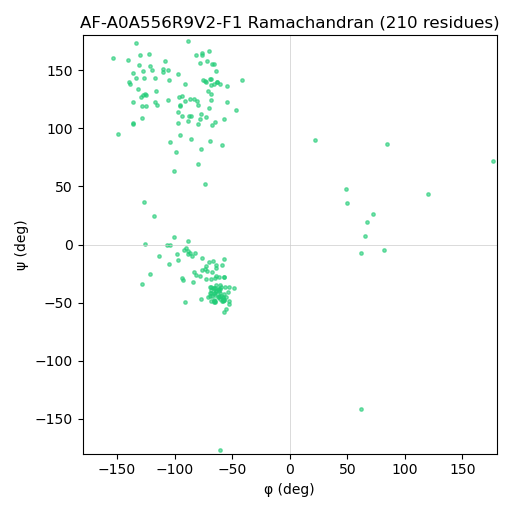O 1
ATOM 687 N N . THR A 1 83 ? -10.721 -4.767 8.855 1.00 96.31 83 THR A N 1
ATOM 688 C CA . THR A 1 83 ? -10.701 -3.442 9.504 1.00 96.31 83 THR A CA 1
ATOM 689 C C . THR A 1 83 ? -11.247 -2.315 8.634 1.00 96.31 83 THR A C 1
ATOM 691 O O . THR A 1 83 ? -11.561 -1.239 9.133 1.00 96.31 83 THR A O 1
ATOM 694 N N . GLY A 1 84 ? -11.362 -2.522 7.324 1.00 95.94 84 GLY A N 1
ATOM 695 C CA . GLY A 1 84 ? -11.771 -1.499 6.366 1.00 95.94 84 GLY A CA 1
ATOM 696 C C . GLY A 1 84 ? -10.649 -0.560 5.921 1.00 95.94 84 GLY A C 1
ATOM 697 O O . GLY A 1 84 ? -10.894 0.251 5.020 1.00 95.94 84 GLY A O 1
ATOM 698 N N . ALA A 1 85 ? -9.445 -0.676 6.496 1.00 96.81 85 ALA A N 1
ATOM 699 C CA . ALA A 1 85 ? -8.294 0.150 6.141 1.00 96.81 85 ALA A CA 1
ATOM 700 C C . ALA A 1 85 ? -8.009 0.081 4.637 1.00 96.81 85 ALA A C 1
ATOM 702 O O . ALA A 1 85 ? -8.046 -0.984 4.019 1.00 96.81 85 ALA A O 1
ATOM 703 N N . TYR A 1 86 ? -7.729 1.233 4.038 1.00 96.31 86 TYR A N 1
ATOM 704 C CA . TYR A 1 86 ? -7.470 1.369 2.609 1.00 96.31 86 TYR A CA 1
ATOM 705 C C . TYR A 1 86 ? -5.976 1.568 2.356 1.00 96.31 86 TYR A C 1
ATOM 707 O O . TYR A 1 86 ? -5.326 2.284 3.104 1.00 96.31 86 TYR A O 1
ATOM 715 N N . LEU A 1 87 ? -5.424 0.978 1.299 1.00 96.00 87 LEU A N 1
ATOM 716 C CA . LEU A 1 87 ? -4.015 1.098 0.923 1.00 96.00 87 LEU A CA 1
ATOM 717 C C . LEU A 1 87 ? -3.889 1.422 -0.564 1.00 96.00 87 LEU A C 1
ATOM 719 O O . LEU A 1 87 ? -4.506 0.770 -1.409 1.00 96.00 87 LEU A O 1
ATOM 723 N N . GLN A 1 88 ? -3.037 2.392 -0.891 1.00 93.81 88 GLN A N 1
ATOM 724 C CA . GLN A 1 88 ? -2.671 2.710 -2.270 1.00 93.81 88 GLN A CA 1
ATOM 725 C C . GLN A 1 88 ? -1.190 2.452 -2.522 1.00 93.81 88 GLN A C 1
ATOM 727 O O . GLN A 1 88 ? -0.338 2.894 -1.753 1.00 93.81 88 GLN A O 1
ATOM 732 N N . LEU A 1 89 ? -0.890 1.756 -3.618 1.00 92.94 89 LEU A N 1
ATOM 733 C CA . LEU A 1 89 ? 0.477 1.456 -4.029 1.00 92.94 89 LEU A CA 1
ATOM 734 C C . LEU A 1 89 ? 1.025 2.545 -4.963 1.00 92.94 89 LEU A C 1
ATOM 736 O O . LEU A 1 89 ? 0.469 2.783 -6.039 1.00 92.94 89 LEU A O 1
ATOM 740 N N . HIS A 1 90 ? 2.154 3.152 -4.599 1.00 89.75 90 HIS A N 1
ATOM 741 C CA . HIS A 1 90 ? 2.811 4.210 -5.369 1.00 89.75 90 HIS A CA 1
ATOM 742 C C . HIS A 1 90 ? 4.315 3.969 -5.511 1.00 89.75 90 HIS A C 1
ATOM 744 O O . HIS A 1 90 ? 4.948 3.537 -4.552 1.00 89.75 90 HIS A O 1
ATOM 750 N N . PRO A 1 91 ? 4.927 4.301 -6.660 1.00 88.31 91 PRO A N 1
ATOM 751 C CA . PRO A 1 91 ? 6.380 4.390 -6.719 1.00 88.31 91 PRO A CA 1
ATOM 752 C C . PRO A 1 91 ? 6.869 5.505 -5.780 1.00 88.31 91 PRO A C 1
ATOM 754 O O . PRO A 1 91 ? 6.264 6.580 -5.718 1.00 88.31 91 PRO A O 1
ATOM 757 N N . THR A 1 92 ? 7.972 5.272 -5.074 1.00 84.31 92 THR A N 1
ATOM 758 C CA . THR A 1 92 ? 8.636 6.287 -4.252 1.00 84.31 92 THR A CA 1
ATOM 759 C C . THR A 1 92 ? 9.134 7.424 -5.140 1.00 84.31 92 THR A C 1
ATOM 761 O O . THR A 1 92 ? 9.664 7.195 -6.230 1.00 84.31 92 THR A O 1
ATOM 764 N N . ASN A 1 93 ? 9.001 8.667 -4.671 1.00 73.50 93 ASN A N 1
ATOM 765 C CA . ASN A 1 93 ? 9.672 9.793 -5.311 1.00 73.50 93 ASN A CA 1
ATOM 766 C C . ASN A 1 93 ? 11.163 9.783 -4.918 1.00 73.50 93 ASN A C 1
ATOM 768 O O . ASN A 1 93 ? 11.465 10.066 -3.755 1.00 73.50 93 ASN A O 1
ATOM 772 N N . PRO A 1 94 ? 12.092 9.529 -5.859 1.00 60.09 94 PRO A N 1
ATOM 773 C CA . PRO A 1 94 ? 13.516 9.390 -5.554 1.00 60.09 94 PRO A CA 1
ATOM 774 C C . PRO A 1 94 ? 14.155 10.677 -5.015 1.00 60.09 94 PRO A C 1
ATOM 776 O O . PRO A 1 94 ? 15.192 10.611 -4.372 1.00 60.09 94 PRO A O 1
ATOM 779 N N . LEU A 1 95 ? 13.550 11.846 -5.255 1.00 58.47 95 LEU A N 1
ATOM 780 C CA . LEU A 1 95 ? 14.080 13.126 -4.775 1.00 58.47 95 LEU A CA 1
ATOM 781 C C . LEU A 1 95 ? 13.688 13.437 -3.333 1.00 58.47 95 LEU A C 1
ATOM 783 O O . LEU A 1 95 ? 14.322 14.267 -2.692 1.00 58.47 95 LEU A O 1
ATOM 787 N N . THR A 1 96 ? 12.596 12.849 -2.847 1.00 63.44 96 THR A N 1
ATOM 788 C CA . THR A 1 96 ? 12.042 13.231 -1.547 1.00 63.44 96 THR A CA 1
ATOM 789 C C . THR A 1 96 ? 11.964 12.087 -0.561 1.00 63.44 96 THR A C 1
ATOM 791 O O . THR A 1 96 ? 11.871 12.385 0.620 1.00 63.44 96 THR A O 1
ATOM 794 N N . GLY A 1 97 ? 11.884 10.824 -0.999 1.00 62.09 97 GLY A N 1
ATOM 795 C CA . GLY A 1 97 ? 11.638 9.658 -0.128 1.00 62.09 97 GLY A CA 1
ATOM 796 C C . GLY A 1 97 ? 10.294 9.679 0.624 1.00 62.09 97 GLY A C 1
ATOM 797 O O . GLY A 1 97 ? 9.919 8.709 1.263 1.00 62.09 97 GLY A O 1
ATOM 798 N N . LYS A 1 98 ? 9.557 10.791 0.541 1.00 69.81 98 LYS A N 1
ATOM 799 C CA . LYS A 1 98 ? 8.319 11.089 1.265 1.00 69.81 98 LYS A CA 1
ATOM 800 C C . LYS A 1 98 ? 7.088 10.447 0.621 1.00 69.81 98 LYS A C 1
ATOM 802 O O . LYS A 1 98 ? 7.096 10.122 -0.567 1.00 69.81 98 LYS A O 1
ATOM 807 N N . VAL A 1 99 ? 6.008 10.387 1.409 1.00 79.44 99 VAL A N 1
ATOM 808 C CA . VAL A 1 99 ? 4.636 10.046 0.988 1.00 79.44 99 VAL A CA 1
ATOM 809 C C . VAL A 1 99 ? 4.245 10.687 -0.345 1.00 79.44 99 VAL A C 1
ATOM 811 O O . VAL A 1 99 ? 4.598 11.830 -0.650 1.00 79.44 99 VAL A O 1
ATOM 814 N N . ALA A 1 100 ? 3.506 9.929 -1.152 1.00 81.25 100 ALA A N 1
ATOM 815 C CA . ALA A 1 100 ? 3.029 10.365 -2.451 1.00 81.25 100 ALA A CA 1
ATOM 816 C C . ALA A 1 100 ? 2.140 11.601 -2.285 1.00 81.25 100 ALA A C 1
ATOM 818 O O . ALA A 1 100 ? 1.301 11.668 -1.385 1.00 81.25 100 ALA A O 1
ATOM 819 N N . LYS A 1 101 ? 2.301 12.588 -3.171 1.00 82.12 101 LYS A N 1
ATOM 820 C CA . LYS A 1 101 ? 1.446 13.778 -3.164 1.00 82.12 101 LYS A CA 1
ATOM 821 C C . LYS A 1 101 ? 0.047 13.427 -3.685 1.00 82.12 101 LYS A C 1
ATOM 823 O O . LYS A 1 101 ? -0.057 12.688 -4.667 1.00 82.12 101 LYS A O 1
ATOM 828 N N . PRO A 1 102 ? -1.022 13.971 -3.078 1.00 81.56 102 PRO A N 1
ATOM 829 C CA . PRO A 1 102 ? -2.372 13.752 -3.571 1.00 81.56 102 PRO A CA 1
ATOM 830 C C . PRO A 1 102 ? -2.574 14.422 -4.930 1.00 81.56 102 PRO A C 1
ATOM 832 O O . PRO A 1 102 ? -1.956 15.441 -5.242 1.00 81.56 102 PRO A O 1
ATOM 835 N N . ALA A 1 103 ? -3.521 13.900 -5.708 1.00 82.38 103 ALA A N 1
ATOM 836 C CA . ALA A 1 103 ? -4.077 14.655 -6.823 1.00 82.38 103 ALA A CA 1
ATOM 837 C C . ALA A 1 103 ? -4.844 15.882 -6.296 1.00 82.38 103 ALA A C 1
ATOM 839 O O . ALA A 1 103 ? -5.388 15.856 -5.190 1.00 82.38 103 ALA A O 1
ATOM 840 N N . ASN A 1 104 ? -4.974 16.928 -7.119 1.00 82.50 104 ASN A N 1
ATOM 841 C CA . ASN A 1 104 ? -5.710 18.159 -6.792 1.00 82.50 104 ASN A CA 1
ATOM 842 C C . ASN A 1 104 ? -7.240 17.958 -6.811 1.00 82.50 104 ASN A C 1
ATOM 844 O O . ASN A 1 104 ? -7.979 18.675 -7.478 1.00 82.50 104 ASN A O 1
ATOM 848 N N . THR A 1 105 ? -7.734 16.954 -6.090 1.00 84.81 105 THR A N 1
ATOM 849 C CA . THR A 1 105 ? -9.160 16.686 -5.897 1.00 84.81 105 THR A CA 1
ATOM 850 C C . THR A 1 105 ? -9.450 16.591 -4.407 1.00 84.81 105 THR A C 1
ATOM 852 O O . THR A 1 105 ? -8.657 16.027 -3.654 1.00 84.81 105 THR A O 1
ATOM 855 N N . ARG A 1 106 ? -10.614 17.088 -3.966 1.00 83.25 106 ARG A N 1
ATOM 856 C CA . ARG A 1 106 ? -11.005 17.048 -2.543 1.00 83.25 106 ARG A CA 1
ATOM 857 C C . ARG A 1 106 ? -10.939 15.635 -1.960 1.00 83.25 106 ARG A C 1
ATOM 859 O O . ARG A 1 106 ? -10.450 15.450 -0.854 1.00 83.25 106 ARG A O 1
ATOM 866 N N . ARG A 1 107 ? -11.377 14.634 -2.733 1.00 81.19 107 ARG A N 1
ATOM 867 C CA . ARG A 1 107 ? -11.363 13.224 -2.320 1.00 81.19 107 ARG A CA 1
ATOM 868 C C . ARG A 1 107 ? -9.944 12.678 -2.152 1.00 81.19 107 ARG A C 1
ATOM 870 O O . ARG A 1 107 ? -9.697 11.954 -1.198 1.00 81.19 107 ARG A O 1
ATOM 877 N N . SER A 1 108 ? -9.025 13.009 -3.063 1.00 81.50 108 SER A N 1
ATOM 878 C CA . SER A 1 108 ? -7.626 12.587 -2.932 1.00 81.50 108 SER A CA 1
ATOM 879 C C . SER A 1 108 ? -6.947 13.298 -1.769 1.00 81.50 108 SER A C 1
ATOM 881 O O . SER A 1 108 ? -6.243 12.645 -1.017 1.00 81.50 108 SER A O 1
ATOM 883 N N . ILE A 1 109 ? -7.185 14.598 -1.589 1.00 84.62 109 ILE A N 1
ATOM 884 C CA . ILE A 1 109 ? -6.614 15.359 -0.472 1.00 84.62 109 ILE A CA 1
ATOM 885 C C . ILE A 1 109 ? -7.090 14.775 0.864 1.00 84.62 109 ILE A C 1
ATOM 887 O O . ILE A 1 109 ? -6.262 14.481 1.714 1.00 84.62 109 ILE A O 1
ATOM 891 N N . GLY A 1 110 ? -8.390 14.498 1.018 1.00 82.50 110 GLY A N 1
ATOM 892 C CA . GLY A 1 110 ? -8.934 13.930 2.259 1.00 82.50 110 GLY A CA 1
ATOM 893 C C . GLY A 1 110 ? -8.368 12.555 2.637 1.00 82.50 110 GLY A C 1
ATOM 894 O O . GLY A 1 110 ? -8.269 12.246 3.812 1.00 82.50 110 GLY A O 1
ATOM 895 N N . ARG A 1 111 ? -7.936 11.737 1.669 1.00 82.62 111 ARG A N 1
ATOM 896 C CA . ARG A 1 111 ? -7.245 10.461 1.952 1.00 82.62 111 ARG A CA 1
ATOM 897 C C . ARG A 1 111 ? -5.783 10.638 2.377 1.00 82.62 111 ARG A C 1
ATOM 899 O O . ARG A 1 111 ? -5.184 9.731 2.937 1.00 82.62 111 ARG A O 1
ATOM 906 N N . TYR A 1 112 ? -5.186 11.773 2.034 1.00 86.44 112 TYR A N 1
ATOM 907 C CA . TYR A 1 112 ? -3.756 12.052 2.186 1.00 86.44 112 TYR A CA 1
ATOM 908 C C . TYR A 1 112 ? -3.490 13.033 3.338 1.00 86.44 112 TYR A C 1
ATOM 910 O O . TYR A 1 112 ? -2.337 13.366 3.618 1.00 86.44 112 TYR A O 1
ATOM 918 N N . THR A 1 113 ? -4.552 13.487 4.000 1.00 88.38 113 THR A N 1
ATOM 919 C CA . THR A 1 113 ? -4.524 14.331 5.189 1.00 88.38 113 THR A CA 1
ATOM 920 C C . THR A 1 113 ? -5.396 13.660 6.237 1.00 88.38 113 THR A C 1
ATOM 922 O O . THR A 1 113 ? -6.612 13.602 6.076 1.00 88.38 113 THR A O 1
ATOM 925 N N . GLN A 1 114 ? -4.775 13.117 7.280 1.00 91.31 114 GLN A N 1
ATOM 926 C CA . GLN A 1 114 ? -5.464 12.353 8.319 1.00 91.31 114 GLN A CA 1
ATOM 927 C C . GLN A 1 114 ? -5.072 12.858 9.698 1.00 91.31 114 GLN A C 1
ATOM 929 O O . GLN A 1 114 ? -4.061 13.537 9.869 1.00 91.31 114 GLN A O 1
ATOM 934 N N . GLU A 1 115 ? -5.868 12.491 10.693 1.00 88.50 115 GLU A N 1
ATOM 935 C CA . GLU A 1 115 ? -5.516 12.704 12.089 1.00 88.50 115 GLU A CA 1
ATOM 936 C C . GLU A 1 115 ? -4.362 11.782 12.524 1.00 88.50 115 GLU A C 1
ATOM 938 O O . GLU A 1 115 ? -3.983 10.825 11.835 1.00 88.50 115 GLU A O 1
ATOM 943 N N . GLY A 1 116 ? -3.783 12.083 13.690 1.00 87.94 116 GLY A N 1
ATOM 944 C CA . GLY A 1 116 ? -2.736 11.268 14.306 1.00 87.94 116 GLY A CA 1
ATOM 945 C C . GLY A 1 116 ? -3.185 9.834 14.621 1.00 87.94 116 GLY A C 1
ATOM 946 O O . GLY A 1 116 ? -4.287 9.399 14.290 1.00 87.94 116 GLY A O 1
ATOM 947 N N . CYS A 1 117 ? -2.307 9.054 15.247 1.00 88.50 117 CYS A N 1
ATOM 948 C CA . CYS A 1 117 ? -2.647 7.690 15.652 1.00 88.50 117 CYS A CA 1
ATOM 949 C C . CYS A 1 117 ? -3.685 7.697 16.773 1.00 88.50 117 CYS A C 1
ATOM 951 O O . CYS A 1 117 ? -3.426 8.260 17.841 1.00 88.50 117 CYS A O 1
ATOM 953 N N . ARG A 1 118 ? -4.811 7.010 16.559 1.00 91.00 118 ARG A N 1
ATOM 954 C CA . ARG A 1 118 ? -5.818 6.821 17.602 1.00 91.00 118 ARG A CA 1
ATOM 955 C C . ARG A 1 118 ? -5.317 5.908 18.715 1.00 91.00 118 ARG A C 1
ATOM 957 O O . ARG A 1 118 ? -4.633 4.897 18.496 1.00 91.00 118 ARG A O 1
ATOM 964 N N . ARG A 1 119 ? -5.697 6.255 19.941 1.00 88.56 119 ARG A N 1
ATOM 965 C CA . ARG A 1 119 ? -5.508 5.434 21.141 1.00 88.56 119 ARG A CA 1
ATOM 966 C C . ARG A 1 119 ? -6.526 4.296 21.163 1.00 88.56 119 ARG A C 1
ATOM 968 O O . ARG A 1 119 ? -7.557 4.344 20.504 1.00 88.56 119 ARG A O 1
ATOM 975 N N . ALA A 1 120 ? -6.269 3.279 21.985 1.00 82.75 120 ALA A N 1
ATOM 976 C CA . ALA A 1 120 ? -7.109 2.080 22.048 1.00 82.75 120 ALA A CA 1
ATOM 977 C C . ALA A 1 120 ? -8.596 2.347 22.370 1.00 82.75 120 ALA A C 1
ATOM 979 O O . ALA A 1 120 ? -9.439 1.567 21.951 1.00 82.75 120 ALA A O 1
ATOM 980 N N . GLY A 1 121 ? -8.918 3.424 23.100 1.00 87.69 121 GLY A N 1
ATOM 981 C CA . GLY A 1 121 ? -10.300 3.796 23.439 1.00 87.69 121 GLY A CA 1
ATOM 982 C C . GLY A 1 121 ? -11.022 4.651 22.391 1.00 87.69 121 GLY A C 1
ATOM 983 O O . GLY A 1 121 ? -12.210 4.904 22.542 1.00 87.69 121 GLY A O 1
ATOM 984 N N . GLU A 1 122 ? -10.324 5.108 21.350 1.00 91.06 122 GLU A N 1
ATOM 985 C CA . GLU A 1 122 ? -10.869 5.984 20.297 1.00 91.06 122 GLU A CA 1
ATOM 986 C C . GLU A 1 122 ? -11.285 5.193 19.044 1.00 91.06 122 GLU A C 1
ATOM 988 O O . GLU A 1 122 ? -11.885 5.744 18.123 1.00 91.06 122 GLU A O 1
ATOM 993 N N . ILE A 1 123 ? -10.959 3.898 18.996 1.00 92.94 123 ILE A N 1
ATOM 994 C CA . ILE A 1 123 ? -11.244 3.017 17.862 1.00 92.94 123 ILE A CA 1
ATOM 995 C C . ILE A 1 123 ? -12.566 2.313 18.128 1.00 92.94 123 ILE A C 1
ATOM 997 O O . ILE A 1 123 ? -12.671 1.462 19.013 1.00 92.94 123 ILE A O 1
ATOM 1001 N N . LEU A 1 124 ? -13.581 2.678 17.352 1.00 93.56 124 LEU A N 1
ATOM 1002 C CA . LEU A 1 124 ? -14.895 2.059 17.447 1.00 93.56 124 LEU A CA 1
ATOM 1003 C C . LEU A 1 124 ? -14.859 0.653 16.832 1.00 93.56 124 LEU A C 1
ATOM 1005 O O . LEU A 1 124 ? -14.217 0.456 15.799 1.00 93.56 124 LEU A O 1
ATOM 1009 N N . PRO A 1 125 ? -15.541 -0.336 17.425 1.00 93.56 125 PRO A N 1
ATOM 1010 C CA . PRO A 1 125 ? -15.692 -1.636 16.797 1.00 93.56 125 PRO A CA 1
ATOM 1011 C C . PRO A 1 125 ? -16.769 -1.599 15.701 1.00 93.56 125 PRO A C 1
ATOM 1013 O O . PRO A 1 125 ? -17.694 -0.785 15.735 1.00 93.56 125 PRO A O 1
ATOM 1016 N N . TRP A 1 126 ? -16.674 -2.522 14.750 1.00 95.69 126 TRP A N 1
ATOM 1017 C CA . TRP A 1 126 ? -17.734 -2.864 13.801 1.00 95.69 126 TRP A CA 1
ATOM 1018 C C . TRP A 1 126 ? -17.893 -4.387 13.707 1.00 95.69 126 TRP A C 1
ATOM 1020 O O . TRP A 1 126 ? -17.098 -5.129 14.288 1.00 95.69 126 TRP A O 1
ATOM 1030 N N . PHE A 1 127 ? -18.913 -4.856 12.992 1.00 91.88 127 PHE A N 1
ATOM 1031 C CA . PHE A 1 127 ? -19.104 -6.284 12.749 1.00 91.88 127 PHE A CA 1
ATOM 1032 C C . PHE A 1 127 ? -18.469 -6.708 11.425 1.00 91.88 127 PHE A C 1
ATOM 1034 O O . PHE A 1 127 ? -18.775 -6.138 10.376 1.00 91.88 127 PHE A O 1
ATOM 1041 N N . TYR A 1 128 ? -17.638 -7.746 11.483 1.00 90.50 128 TYR A N 1
ATOM 1042 C CA . TYR A 1 128 ? -17.107 -8.470 10.334 1.00 90.50 128 TYR A CA 1
ATOM 1043 C C . TYR A 1 128 ? -17.355 -9.964 10.550 1.00 90.50 128 TYR A C 1
ATOM 1045 O O . TYR A 1 128 ? -16.872 -10.518 11.528 1.00 90.50 128 TYR A O 1
ATOM 1053 N N . GLN A 1 129 ? -18.120 -10.605 9.658 1.00 90.88 129 GLN A N 1
ATOM 1054 C CA . GLN A 1 129 ? -18.448 -12.042 9.741 1.00 90.88 129 GLN A CA 1
ATOM 1055 C C . GLN A 1 129 ? -18.939 -12.485 11.134 1.00 90.88 129 GLN A C 1
ATOM 1057 O O . GLN A 1 129 ? -18.457 -13.463 11.689 1.00 90.88 129 GLN A O 1
ATOM 1062 N N . ASP A 1 130 ? -19.885 -11.734 11.706 1.00 91.31 130 ASP A N 1
ATOM 1063 C CA . ASP A 1 130 ? -20.460 -11.971 13.042 1.00 91.31 130 ASP A CA 1
ATOM 1064 C C . ASP A 1 130 ? -19.483 -11.808 14.228 1.00 91.31 130 ASP A C 1
ATOM 1066 O O . ASP A 1 130 ? -19.865 -12.014 15.382 1.00 91.31 130 ASP A O 1
ATOM 1070 N N . GLU A 1 131 ? -18.259 -11.333 13.981 1.00 91.81 131 GLU A N 1
ATOM 1071 C CA . GLU A 1 131 ? -17.258 -11.016 15.001 1.00 91.81 131 GLU A CA 1
ATOM 1072 C C . GLU A 1 131 ? -17.025 -9.500 15.126 1.00 91.81 131 GLU A C 1
ATOM 1074 O O . GLU A 1 131 ? -17.191 -8.729 14.175 1.00 91.81 131 GLU A O 1
ATOM 1079 N N . LEU A 1 132 ? -16.638 -9.049 16.325 1.00 93.00 132 LEU A N 1
ATOM 1080 C CA . LEU A 1 132 ? -16.256 -7.655 16.561 1.00 93.00 132 LEU A CA 1
ATOM 1081 C C . LEU A 1 132 ? -14.824 -7.417 16.076 1.00 93.00 132 LEU A C 1
ATOM 1083 O O . LEU A 1 132 ? -13.876 -7.990 16.610 1.00 93.00 132 LEU A O 1
ATOM 1087 N N . ALA A 1 133 ? -14.669 -6.502 15.124 1.00 93.94 133 ALA A N 1
ATOM 1088 C CA . ALA A 1 133 ? -13.380 -6.079 14.588 1.00 93.94 133 ALA A CA 1
ATOM 1089 C C . ALA A 1 133 ? -13.171 -4.565 14.785 1.00 93.94 133 ALA A C 1
ATOM 1091 O O . ALA A 1 133 ? -14.144 -3.812 14.886 1.00 93.94 133 ALA A O 1
ATOM 1092 N N . PRO A 1 134 ? -11.921 -4.077 14.859 1.00 95.06 134 PRO A N 1
ATOM 1093 C CA . PRO A 1 134 ? -11.658 -2.646 14.947 1.00 95.06 134 PRO A CA 1
ATOM 1094 C C . PRO A 1 134 ? -11.969 -1.948 13.619 1.00 95.06 134 PRO A C 1
ATOM 1096 O O . PRO A 1 134 ? -11.510 -2.382 12.564 1.00 95.06 134 PRO A O 1
ATOM 1099 N N . ASN A 1 135 ? -12.704 -0.838 13.672 1.00 95.44 135 ASN A N 1
ATOM 1100 C CA . ASN A 1 135 ? -13.040 -0.055 12.489 1.00 95.44 135 ASN A CA 1
ATOM 1101 C C . ASN A 1 135 ? -11.926 0.951 12.164 1.00 95.44 135 ASN A C 1
ATOM 1103 O O . ASN A 1 135 ? -11.735 1.938 12.873 1.00 95.44 135 ASN A O 1
ATOM 1107 N N . LEU A 1 136 ? -11.229 0.704 11.059 1.00 95.81 136 LEU A N 1
ATOM 1108 C CA . LEU A 1 136 ? -10.225 1.572 10.445 1.00 95.81 136 LEU A CA 1
ATOM 1109 C C . LEU A 1 136 ? -10.642 1.999 9.024 1.00 95.81 136 LEU A C 1
ATOM 1111 O O . LEU A 1 136 ? -9.791 2.317 8.199 1.00 95.81 136 LEU A O 1
ATOM 1115 N N . SER A 1 137 ? -11.941 2.001 8.706 1.00 94.00 137 SER A N 1
ATOM 1116 C CA . SER A 1 137 ? -12.455 2.330 7.362 1.00 94.00 137 SER A CA 1
ATOM 1117 C C . SER A 1 137 ? -12.193 3.771 6.902 1.00 94.00 137 SER A C 1
ATOM 1119 O O . SER A 1 137 ? -12.259 4.067 5.706 1.00 94.00 137 SER A O 1
ATOM 1121 N N . ASP A 1 138 ? -11.881 4.656 7.843 1.00 91.94 138 ASP A N 1
ATOM 1122 C CA . ASP A 1 138 ? -11.439 6.034 7.642 1.00 91.94 138 ASP A CA 1
ATOM 1123 C C . ASP A 1 138 ? -9.914 6.169 7.488 1.00 91.94 138 ASP A C 1
ATOM 1125 O O . ASP A 1 138 ? -9.433 7.241 7.120 1.00 91.94 138 ASP A O 1
ATOM 1129 N N . VAL A 1 139 ? -9.152 5.093 7.718 1.00 94.69 139 VAL A N 1
ATOM 1130 C CA . VAL A 1 139 ? -7.694 5.076 7.575 1.00 94.69 139 VAL A CA 1
ATOM 1131 C C . VAL A 1 139 ? -7.303 4.758 6.136 1.00 94.69 139 VAL A C 1
ATOM 1133 O O . VAL A 1 139 ? -7.670 3.730 5.564 1.00 94.69 139 VAL A O 1
ATOM 1136 N N . SER A 1 140 ? -6.493 5.640 5.562 1.00 94.69 140 SER A N 1
ATOM 1137 C CA . SER A 1 140 ? -5.889 5.514 4.245 1.00 94.69 140 SER A CA 1
ATOM 1138 C C . SER A 1 140 ? -4.369 5.451 4.374 1.00 94.69 140 SER A C 1
ATOM 1140 O O . SER A 1 140 ? -3.723 6.353 4.898 1.00 94.69 140 SER A O 1
ATOM 1142 N N . LEU A 1 141 ? -3.785 4.384 3.859 1.00 95.25 141 LEU A N 1
ATOM 1143 C CA . LEU A 1 141 ? -2.366 4.080 3.891 1.00 95.25 141 LEU A CA 1
ATOM 1144 C C . LEU A 1 141 ? -1.756 4.243 2.498 1.00 95.25 141 LEU A C 1
ATOM 1146 O O . LEU A 1 141 ? -2.435 4.125 1.473 1.00 95.25 141 LEU A O 1
ATOM 1150 N N . GLN A 1 142 ? -0.445 4.449 2.461 1.00 93.62 142 GLN A N 1
ATOM 1151 C CA . GLN A 1 142 ? 0.333 4.475 1.228 1.00 93.62 142 GLN A CA 1
ATOM 1152 C C . GLN A 1 142 ? 1.471 3.471 1.301 1.00 93.62 142 GLN A C 1
ATOM 1154 O O . GLN A 1 142 ? 2.351 3.622 2.137 1.00 93.62 142 GLN A O 1
ATOM 1159 N N . ALA A 1 143 ? 1.479 2.491 0.403 1.00 94.06 143 ALA A N 1
ATOM 1160 C CA . ALA A 1 143 ? 2.641 1.647 0.167 1.00 94.06 143 ALA A CA 1
ATOM 1161 C C . ALA A 1 143 ? 3.519 2.326 -0.885 1.00 94.06 143 ALA A C 1
ATOM 1163 O O . ALA A 1 143 ? 3.160 2.369 -2.065 1.00 94.06 143 ALA A O 1
ATOM 1164 N N . LEU A 1 144 ? 4.649 2.881 -0.458 1.00 92.62 144 LEU A N 1
ATOM 1165 C CA . LEU A 1 144 ? 5.659 3.417 -1.359 1.00 92.62 144 LEU A CA 1
ATOM 1166 C C . LEU A 1 144 ? 6.669 2.342 -1.700 1.00 92.62 144 LEU A C 1
ATOM 1168 O O . LEU A 1 144 ? 7.101 1.612 -0.811 1.00 92.62 144 LEU A O 1
ATOM 1172 N N . TRP A 1 145 ? 7.065 2.273 -2.965 1.00 91.75 145 TRP A N 1
ATOM 1173 C CA . TRP A 1 145 ? 8.018 1.272 -3.403 1.00 91.75 145 TRP A CA 1
ATOM 1174 C C . TRP A 1 145 ? 9.101 1.783 -4.330 1.00 91.75 145 TRP A C 1
ATOM 1176 O O . TRP A 1 145 ? 8.879 2.646 -5.180 1.00 91.75 145 TRP A O 1
ATOM 1186 N N . HIS A 1 146 ? 10.276 1.181 -4.215 1.00 89.56 146 HIS A N 1
ATOM 1187 C CA . HIS A 1 146 ? 11.376 1.412 -5.134 1.00 89.56 146 HIS A CA 1
ATOM 1188 C C . HIS A 1 146 ? 12.298 0.199 -5.200 1.00 89.56 146 HIS A C 1
ATOM 1190 O O . HIS A 1 146 ? 12.295 -0.669 -4.333 1.00 89.56 146 HIS A O 1
ATOM 1196 N N . TRP A 1 147 ? 13.074 0.152 -6.277 1.00 86.69 147 TRP A N 1
ATOM 1197 C CA . TRP A 1 147 ? 14.100 -0.857 -6.473 1.00 86.69 147 TRP A CA 1
ATOM 1198 C C . TRP A 1 147 ? 15.441 -0.301 -6.008 1.00 86.69 147 TRP A C 1
ATOM 1200 O O . TRP A 1 147 ? 15.917 0.685 -6.574 1.00 86.69 147 TRP A O 1
ATOM 1210 N N . GLU A 1 148 ? 16.052 -0.936 -5.017 1.00 84.69 148 GLU A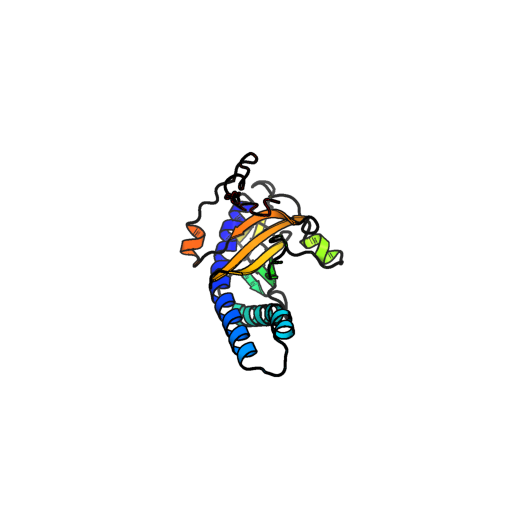 N 1
ATOM 1211 C CA . GLU A 1 148 ? 17.337 -0.531 -4.451 1.00 84.69 148 GLU A CA 1
ATOM 1212 C C . GLU A 1 148 ? 18.177 -1.775 -4.169 1.00 84.69 148 GLU A C 1
ATOM 1214 O O . GLU A 1 148 ? 17.645 -2.792 -3.748 1.00 84.69 148 GLU A O 1
ATOM 1219 N N . ASN A 1 149 ? 19.487 -1.739 -4.434 1.00 84.69 149 ASN A N 1
ATOM 1220 C CA . ASN A 1 149 ? 20.409 -2.833 -4.088 1.00 84.69 149 ASN A CA 1
ATOM 1221 C C . ASN A 1 149 ? 19.949 -4.242 -4.528 1.00 84.69 149 ASN A C 1
ATOM 1223 O O . ASN A 1 149 ? 20.225 -5.231 -3.857 1.00 84.69 149 ASN A O 1
ATOM 1227 N N . LYS A 1 150 ? 19.294 -4.333 -5.698 1.00 83.25 150 LYS A N 1
ATOM 1228 C CA . LYS A 1 150 ? 18.736 -5.572 -6.287 1.00 83.25 150 LYS A CA 1
ATOM 1229 C C . LYS A 1 150 ? 17.565 -6.196 -5.515 1.00 83.25 150 LYS A C 1
ATOM 1231 O O . LYS A 1 150 ? 17.258 -7.360 -5.751 1.00 83.25 150 LYS A O 1
ATOM 1236 N N . GLN A 1 151 ? 16.908 -5.431 -4.657 1.00 86.88 151 GLN A N 1
ATOM 1237 C CA . GLN A 1 151 ? 15.735 -5.859 -3.906 1.00 86.88 151 GLN A CA 1
ATOM 1238 C C . GLN A 1 151 ? 14.614 -4.828 -4.033 1.00 86.88 151 GLN A C 1
ATOM 1240 O O . GLN A 1 151 ? 14.849 -3.637 -4.277 1.00 86.88 151 GLN A O 1
ATOM 1245 N N . MET A 1 152 ? 13.377 -5.295 -3.878 1.00 89.88 152 MET A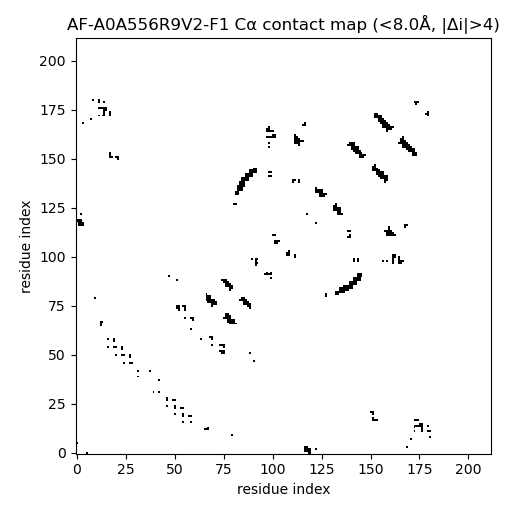 N 1
ATOM 1246 C CA . MET A 1 152 ? 12.241 -4.393 -3.762 1.00 89.88 152 MET A CA 1
ATOM 1247 C C . MET A 1 152 ? 12.113 -3.903 -2.324 1.00 89.88 152 MET A C 1
ATOM 1249 O O . MET A 1 152 ? 11.976 -4.697 -1.399 1.00 89.88 152 MET A O 1
ATOM 1253 N N . VAL A 1 153 ? 12.089 -2.586 -2.148 1.00 89.75 153 VAL A N 1
ATOM 1254 C CA . VAL A 1 153 ? 11.831 -1.951 -0.857 1.00 89.75 153 VAL A CA 1
ATOM 1255 C C . VAL A 1 153 ? 10.420 -1.389 -0.881 1.00 89.75 153 VAL A C 1
ATOM 1257 O O . VAL A 1 153 ? 10.086 -0.597 -1.767 1.00 89.75 153 VAL A O 1
ATOM 1260 N N . ILE A 1 154 ? 9.593 -1.796 0.084 1.00 92.62 154 ILE A N 1
ATOM 1261 C CA . ILE A 1 154 ? 8.227 -1.294 0.251 1.00 92.62 154 ILE A CA 1
ATOM 1262 C C . ILE A 1 154 ? 8.067 -0.756 1.667 1.00 92.62 154 ILE A C 1
ATOM 1264 O O . ILE A 1 154 ? 8.312 -1.477 2.630 1.00 92.62 154 ILE A O 1
ATOM 1268 N N . THR A 1 155 ? 7.581 0.475 1.791 1.00 92.25 155 THR A N 1
ATOM 1269 C CA . THR A 1 155 ? 7.277 1.088 3.087 1.00 92.25 155 THR A CA 1
ATOM 1270 C C . THR A 1 155 ? 5.844 1.590 3.108 1.00 92.25 155 THR A C 1
ATOM 1272 O O . THR A 1 155 ? 5.402 2.298 2.201 1.00 92.25 155 THR A O 1
ATOM 1275 N N . ILE A 1 156 ? 5.102 1.208 4.144 1.00 93.88 156 ILE A N 1
ATOM 1276 C CA . ILE A 1 156 ? 3.714 1.598 4.363 1.00 93.88 156 ILE A CA 1
ATOM 1277 C C . ILE A 1 156 ? 3.670 2.799 5.297 1.00 93.88 156 ILE A C 1
ATOM 1279 O O . ILE A 1 156 ? 4.177 2.755 6.414 1.00 93.88 156 ILE A O 1
ATOM 1283 N N . TYR A 1 157 ? 2.989 3.850 4.858 1.00 92.94 157 TYR A N 1
ATOM 1284 C CA . TYR A 1 157 ? 2.805 5.076 5.617 1.00 92.94 157 TYR A CA 1
ATOM 1285 C C . TYR A 1 157 ? 1.338 5.326 5.939 1.00 92.94 157 TYR A C 1
ATOM 1287 O O . TYR A 1 157 ? 0.472 5.152 5.078 1.00 92.94 157 TYR A O 1
ATOM 1295 N N . LYS A 1 158 ? 1.075 5.861 7.136 1.00 93.75 158 LYS A N 1
ATOM 1296 C CA . LYS A 1 158 ? -0.147 6.632 7.405 1.00 93.75 158 LYS A CA 1
ATOM 1297 C C . LYS A 1 158 ? 0.185 8.125 7.279 1.00 93.75 158 LYS A C 1
ATOM 1299 O O . LYS A 1 158 ? 0.842 8.669 8.173 1.00 93.75 158 LYS A O 1
ATOM 1304 N N . PRO A 1 159 ? -0.216 8.808 6.191 1.00 91.00 159 PRO A N 1
ATOM 1305 C CA . PRO A 1 159 ? 0.065 10.228 6.025 1.00 91.00 159 PRO A CA 1
ATOM 1306 C C . PRO A 1 159 ? -0.719 11.069 7.037 1.00 91.00 159 PRO A C 1
ATOM 1308 O O . PRO A 1 159 ? -1.913 10.846 7.229 1.00 91.00 159 PRO A O 1
ATOM 1311 N N . LEU A 1 160 ? -0.049 12.062 7.624 1.00 90.19 160 LEU A N 1
ATOM 1312 C CA . LEU A 1 160 ? -0.664 13.120 8.428 1.00 90.19 160 LEU A CA 1
ATOM 1313 C C . LEU A 1 160 ? -1.019 14.302 7.515 1.00 90.19 160 LEU A C 1
ATOM 1315 O O . LEU A 1 160 ? -2.151 14.773 7.496 1.00 90.19 160 LEU A O 1
ATOM 1319 N N . ASP A 1 161 ? -0.054 14.733 6.702 1.00 86.38 161 ASP A N 1
ATOM 1320 C CA . ASP A 1 161 ? -0.223 15.731 5.648 1.00 86.38 161 ASP A CA 1
ATOM 1321 C C . ASP A 1 161 ? 0.758 15.415 4.509 1.00 86.38 161 ASP A C 1
ATOM 1323 O O . ASP A 1 161 ? 1.930 15.811 4.518 1.00 86.38 161 ASP A O 1
ATOM 1327 N N . ALA A 1 162 ? 0.285 14.685 3.497 1.00 80.19 162 ALA A N 1
ATOM 1328 C CA . ALA A 1 162 ? 1.147 14.269 2.397 1.00 80.19 162 ALA A CA 1
ATOM 1329 C C . ALA A 1 162 ? 1.582 15.425 1.478 1.00 80.19 162 ALA A C 1
ATOM 1331 O O . ALA A 1 162 ? 2.542 15.267 0.725 1.00 80.19 162 ALA A O 1
ATOM 1332 N N . GLN A 1 163 ? 0.938 16.600 1.537 1.00 81.62 163 GLN A N 1
ATOM 1333 C CA . GLN A 1 163 ? 1.436 17.776 0.813 1.00 81.62 163 GLN A CA 1
ATOM 1334 C C . GLN A 1 163 ? 2.740 18.287 1.433 1.00 81.62 163 GLN A C 1
ATOM 1336 O O . GLN A 1 163 ? 3.649 18.693 0.705 1.00 81.62 163 GLN A O 1
ATOM 1341 N N . LYS A 1 164 ? 2.847 18.207 2.765 1.00 82.69 164 LYS A N 1
ATOM 1342 C CA . LYS A 1 164 ? 4.066 18.512 3.533 1.00 82.69 164 LYS A CA 1
ATOM 1343 C C . LYS A 1 164 ? 5.024 17.323 3.634 1.00 82.69 164 LYS A C 1
ATOM 1345 O O . LYS A 1 164 ? 6.165 17.483 4.065 1.00 82.69 164 LYS A O 1
ATOM 1350 N N . GLY A 1 165 ? 4.575 16.145 3.208 1.00 81.31 165 GLY A N 1
ATOM 1351 C CA . GLY A 1 165 ? 5.336 14.907 3.281 1.00 81.31 165 GLY A CA 1
ATO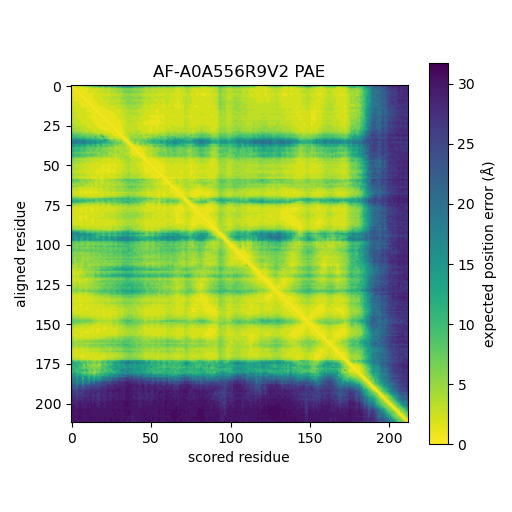M 1352 C C . GLY A 1 165 ? 5.461 14.355 4.699 1.00 81.31 165 GLY A C 1
ATOM 1353 O O . GLY A 1 165 ? 6.447 13.684 4.985 1.00 81.31 165 GLY A O 1
ATOM 1354 N N . SER A 1 166 ? 4.510 14.669 5.584 1.00 86.12 166 SER A N 1
ATOM 1355 C CA . SER A 1 166 ? 4.493 14.191 6.967 1.00 86.12 166 SER A CA 1
ATOM 1356 C C . SER A 1 166 ? 3.588 12.971 7.138 1.00 86.12 166 SER A C 1
ATOM 1358 O O . SER A 1 166 ? 2.541 12.834 6.495 1.00 86.12 166 SER A O 1
ATOM 1360 N N . PHE A 1 167 ? 3.985 12.087 8.046 1.00 88.94 167 PHE A N 1
ATOM 1361 C CA . PHE A 1 167 ? 3.300 10.842 8.376 1.00 88.94 167 PHE A CA 1
ATOM 1362 C C . PHE A 1 167 ? 3.344 10.608 9.888 1.00 88.94 167 PHE A C 1
ATOM 1364 O O . PHE A 1 167 ? 4.166 11.194 10.589 1.00 88.94 167 PHE A O 1
ATOM 1371 N N . CYS A 1 168 ? 2.430 9.783 10.393 1.00 89.56 168 CYS A N 1
ATOM 1372 C CA . CYS A 1 168 ? 2.384 9.392 11.806 1.00 89.56 168 CYS A CA 1
ATOM 1373 C C . CYS A 1 168 ? 2.685 7.904 12.032 1.00 89.56 168 CYS A C 1
ATOM 1375 O O . CYS A 1 168 ? 2.874 7.491 13.174 1.00 89.56 168 CYS A O 1
ATOM 1377 N N . ILE A 1 169 ? 2.748 7.114 10.956 1.00 90.88 169 ILE A N 1
ATOM 1378 C CA . ILE A 1 169 ? 3.134 5.699 10.961 1.00 90.88 169 ILE A CA 1
ATOM 1379 C C . ILE A 1 169 ? 4.024 5.443 9.752 1.00 90.88 169 ILE A C 1
ATOM 1381 O O . ILE A 1 169 ? 3.704 5.911 8.657 1.00 90.88 169 ILE A O 1
ATOM 1385 N N . GLU A 1 170 ? 5.085 4.672 9.968 1.00 91.81 170 GLU A N 1
ATOM 1386 C CA . GLU A 1 170 ? 5.993 4.133 8.959 1.00 91.81 170 GLU A CA 1
ATOM 1387 C C . GLU A 1 170 ? 6.271 2.661 9.287 1.00 91.81 170 GLU A C 1
ATOM 1389 O O . GLU A 1 170 ? 6.686 2.338 10.399 1.00 91.81 170 GLU A O 1
ATOM 1394 N N . LEU A 1 171 ? 5.981 1.768 8.340 1.00 91.50 171 LEU A N 1
ATOM 1395 C CA . LEU A 1 171 ? 6.092 0.318 8.495 1.00 91.50 171 LEU A CA 1
ATOM 1396 C C . LEU A 1 171 ? 6.749 -0.276 7.236 1.00 91.50 171 LEU A C 1
ATOM 1398 O O . LEU A 1 171 ? 6.081 -0.387 6.205 1.00 91.50 171 LEU A O 1
ATOM 1402 N N . PRO A 1 172 ? 8.039 -0.649 7.272 1.00 90.44 172 PRO A N 1
ATOM 1403 C CA . PRO A 1 172 ? 8.687 -1.335 6.167 1.00 90.44 172 PRO A CA 1
ATOM 1404 C C . PRO A 1 172 ? 8.122 -2.751 6.037 1.00 90.44 172 PRO A C 1
ATOM 1406 O O . PRO A 1 172 ? 7.870 -3.410 7.044 1.00 90.44 172 PRO A O 1
ATOM 1409 N N . LEU A 1 173 ? 7.950 -3.225 4.805 1.00 89.38 173 LEU A N 1
ATOM 1410 C CA . LEU A 1 173 ? 7.719 -4.635 4.511 1.00 89.38 173 LEU A CA 1
ATOM 1411 C C . LEU A 1 173 ? 9.057 -5.286 4.159 1.00 89.38 173 LEU A C 1
ATOM 1413 O O . LEU A 1 173 ? 9.699 -4.883 3.189 1.00 89.38 173 LEU A O 1
ATOM 1417 N N . ILE A 1 174 ? 9.471 -6.294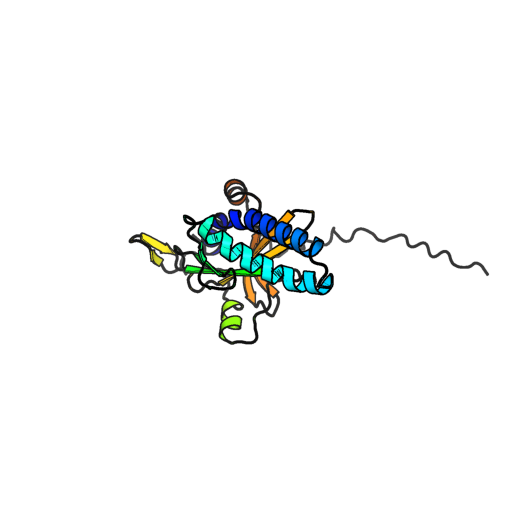 4.922 1.00 76.81 174 ILE A N 1
ATOM 1418 C CA . ILE A 1 174 ? 10.706 -7.042 4.682 1.00 76.81 174 ILE A CA 1
ATOM 1419 C C . ILE A 1 174 ? 10.382 -8.529 4.682 1.00 76.81 174 ILE A C 1
ATOM 1421 O O . ILE A 1 174 ? 9.831 -9.063 5.644 1.00 76.81 174 ILE A O 1
ATOM 1425 N N . GLY A 1 175 ? 10.795 -9.196 3.606 1.00 70.19 175 GLY A N 1
ATOM 1426 C CA . GLY A 1 175 ? 10.779 -10.648 3.522 1.00 70.19 175 GLY A CA 1
ATOM 1427 C C . GLY A 1 175 ? 9.382 -11.256 3.638 1.00 70.19 175 GLY A C 1
ATOM 1428 O O . GLY A 1 175 ? 8.411 -10.748 3.073 1.00 70.19 175 GLY A O 1
ATOM 1429 N N . ASP A 1 176 ? 9.294 -12.390 4.328 1.00 71.06 176 ASP A N 1
ATOM 1430 C CA . ASP A 1 176 ? 8.034 -13.095 4.559 1.00 71.06 176 ASP A CA 1
ATOM 1431 C C . ASP A 1 176 ? 7.297 -12.617 5.825 1.00 71.06 176 ASP A C 1
ATOM 1433 O O . ASP A 1 176 ? 7.780 -11.795 6.601 1.00 71.06 176 ASP A O 1
ATOM 1437 N N . ARG A 1 177 ? 6.087 -13.140 6.050 1.00 70.31 177 ARG A N 1
ATOM 1438 C CA . ARG A 1 177 ? 5.258 -12.763 7.206 1.00 70.31 177 ARG A CA 1
ATOM 1439 C C . ARG A 1 177 ? 5.934 -13.057 8.551 1.00 70.31 177 ARG A C 1
ATOM 1441 O O . ARG A 1 177 ? 5.742 -12.295 9.493 1.00 70.31 177 ARG A O 1
ATOM 1448 N N . ILE A 1 178 ? 6.683 -14.154 8.666 1.00 71.31 178 ILE A N 1
ATOM 1449 C CA . ILE A 1 178 ? 7.331 -14.546 9.927 1.00 71.31 178 ILE A CA 1
ATOM 1450 C C . ILE A 1 178 ? 8.445 -13.547 10.244 1.00 71.31 178 ILE A C 1
ATOM 1452 O O . ILE A 1 178 ? 8.541 -13.060 11.370 1.00 71.31 178 ILE A O 1
ATOM 1456 N N . GLN A 1 179 ? 9.240 -13.194 9.235 1.00 70.12 179 GLN A N 1
ATOM 1457 C CA . GLN A 1 179 ? 10.268 -12.160 9.330 1.00 70.12 179 GLN A CA 1
ATOM 1458 C C . GLN A 1 179 ? 9.655 -10.792 9.657 1.00 70.12 179 GLN A C 1
ATOM 1460 O O . GLN A 1 179 ? 10.169 -10.081 10.520 1.00 70.12 179 GLN A O 1
ATOM 1465 N N . GLN A 1 180 ? 8.508 -10.470 9.053 1.00 73.88 180 GLN A N 1
ATOM 1466 C CA . GLN A 1 180 ? 7.761 -9.242 9.317 1.00 73.88 180 GLN A CA 1
ATOM 1467 C C . GLN A 1 180 ? 7.274 -9.138 10.767 1.00 73.88 180 GLN A C 1
ATOM 1469 O O . GLN A 1 180 ? 7.421 -8.097 11.402 1.00 73.88 180 GLN A O 1
ATOM 1474 N N . GLN A 1 181 ? 6.715 -10.220 11.309 1.00 71.94 181 GLN A N 1
ATOM 1475 C CA . GLN A 1 181 ? 6.189 -10.261 12.676 1.00 71.94 181 GLN A CA 1
ATOM 1476 C C . GLN A 1 181 ? 7.289 -10.262 13.747 1.00 71.94 181 GLN A C 1
ATOM 1478 O O . GLN A 1 181 ? 7.034 -9.874 14.885 1.00 71.94 181 GLN A O 1
ATOM 1483 N N . ALA A 1 182 ? 8.507 -10.686 13.402 1.00 66.75 182 ALA A N 1
ATOM 1484 C CA . ALA A 1 182 ? 9.646 -10.673 14.315 1.00 66.75 182 ALA A CA 1
ATOM 1485 C C . ALA A 1 182 ? 10.245 -9.268 14.528 1.00 66.75 182 ALA A C 1
ATOM 1487 O O . ALA A 1 182 ? 11.056 -9.087 15.441 1.00 66.75 182 ALA A O 1
ATOM 1488 N N . MET A 1 183 ? 9.862 -8.272 13.717 1.00 64.00 183 MET A N 1
ATOM 1489 C CA . MET A 1 183 ? 10.363 -6.907 13.868 1.00 64.00 183 MET A CA 1
ATOM 1490 C C . MET A 1 183 ? 9.856 -6.252 15.146 1.00 64.00 183 MET A C 1
ATOM 1492 O O . MET A 1 183 ? 8.657 -6.183 15.416 1.00 64.00 183 MET A O 1
ATOM 1496 N N . LYS A 1 184 ? 10.794 -5.687 15.905 1.00 58.91 184 LYS A N 1
ATOM 1497 C CA . LYS A 1 184 ? 10.493 -4.778 17.005 1.00 58.91 184 LYS A CA 1
ATOM 1498 C C . LYS A 1 184 ? 10.626 -3.354 16.488 1.00 58.91 184 LYS A C 1
ATOM 1500 O O . LYS A 1 184 ? 11.714 -2.926 16.124 1.00 58.91 184 LYS A O 1
ATOM 1505 N N . PHE A 1 185 ? 9.509 -2.641 16.441 1.00 54.84 185 PHE A N 1
ATOM 1506 C CA . PHE A 1 185 ? 9.504 -1.215 16.151 1.00 54.84 185 PHE A CA 1
ATOM 1507 C C . PHE A 1 185 ? 9.873 -0.464 17.422 1.00 54.84 185 PHE A C 1
ATOM 1509 O O . PHE A 1 185 ? 9.058 -0.349 18.338 1.00 54.84 185 PHE A O 1
ATOM 1516 N N . GLU A 1 186 ? 11.107 0.016 17.492 1.00 42.62 186 GLU A N 1
ATOM 1517 C CA . GLU A 1 186 ? 11.515 0.937 18.542 1.00 42.62 186 GLU A CA 1
ATOM 1518 C C . GLU A 1 186 ? 11.039 2.339 18.158 1.00 42.62 186 GLU A C 1
ATOM 1520 O O . GLU A 1 186 ? 11.311 2.840 17.067 1.00 42.62 186 GLU A O 1
ATOM 1525 N N . THR A 1 187 ? 10.250 2.965 19.030 1.00 40.53 187 THR A N 1
ATOM 1526 C CA . THR A 1 187 ? 9.941 4.390 18.903 1.00 40.53 187 THR A CA 1
ATOM 1527 C C . THR A 1 187 ? 11.235 5.164 19.083 1.00 40.53 187 THR A C 1
ATOM 1529 O O . THR A 1 187 ? 11.702 5.298 20.212 1.00 40.53 187 THR A O 1
ATOM 1532 N N . ILE A 1 188 ? 11.773 5.683 17.980 1.00 40.28 188 ILE A N 1
ATOM 1533 C CA . ILE A 1 188 ? 12.838 6.686 17.998 1.00 40.28 188 ILE A CA 1
ATOM 1534 C C . ILE A 1 188 ? 12.331 7.836 18.871 1.00 40.28 188 ILE A C 1
ATOM 1536 O O . ILE A 1 188 ? 11.227 8.359 18.656 1.00 40.28 188 ILE A O 1
ATOM 1540 N N . SER A 1 189 ? 13.076 8.164 19.926 1.00 37.53 189 SER A N 1
ATOM 1541 C CA . SER A 1 189 ? 12.686 9.258 20.812 1.00 37.53 189 SER A CA 1
ATOM 1542 C C . SER A 1 189 ? 12.705 10.568 20.015 1.00 37.53 189 SER A C 1
ATOM 1544 O O . SER A 1 189 ? 13.492 10.719 19.084 1.00 37.53 189 SER A O 1
ATOM 1546 N N . LYS A 1 190 ? 11.852 11.541 20.361 1.00 44.59 190 LYS A N 1
ATOM 1547 C CA . LYS A 1 190 ? 11.812 12.847 19.668 1.00 44.59 190 LYS A CA 1
ATOM 1548 C C . LYS A 1 190 ? 13.152 13.603 19.673 1.00 44.59 190 LYS A C 1
ATOM 1550 O O . LYS A 1 190 ? 13.269 14.564 18.919 1.00 44.59 190 LYS A O 1
ATOM 1555 N N . ASP A 1 191 ? 14.112 13.166 20.485 1.00 45.28 191 ASP A N 1
ATOM 1556 C CA . ASP A 1 191 ? 15.423 13.785 20.663 1.00 45.28 191 ASP A CA 1
ATOM 1557 C C . ASP A 1 191 ? 16.559 13.029 19.942 1.00 45.28 191 ASP A C 1
ATOM 1559 O O . ASP A 1 191 ? 17.706 13.469 19.979 1.00 45.28 191 ASP A O 1
ATOM 1563 N N . GLU A 1 192 ? 16.276 11.918 19.252 1.00 42.72 192 GLU A N 1
ATOM 1564 C CA . GLU A 1 192 ? 17.274 11.247 18.411 1.00 42.72 192 GLU A CA 1
ATOM 1565 C C . GLU A 1 192 ? 17.302 11.888 17.018 1.00 42.72 192 GLU A C 1
ATOM 1567 O O . GLU A 1 192 ? 16.585 11.490 16.097 1.00 42.72 192 GLU A O 1
ATOM 1572 N N . ASN A 1 193 ? 18.166 12.898 16.866 1.00 40.66 193 ASN A N 1
ATOM 1573 C CA . ASN A 1 193 ? 18.698 13.324 15.572 1.00 40.66 193 ASN A CA 1
ATOM 1574 C C . ASN A 1 193 ? 19.420 12.131 14.922 1.00 40.66 193 ASN A C 1
ATOM 1576 O O . ASN A 1 193 ? 20.631 11.955 15.051 1.00 40.66 193 ASN A O 1
ATOM 1580 N N . VAL A 1 194 ? 18.682 11.286 14.209 1.00 46.12 194 VAL A N 1
ATOM 1581 C CA . VAL A 1 194 ? 19.290 10.329 13.288 1.00 46.12 194 VAL A CA 1
ATOM 1582 C C . VAL A 1 194 ? 19.782 11.147 12.095 1.00 46.12 194 VAL A C 1
ATOM 1584 O O . VAL A 1 194 ? 18.955 11.649 11.335 1.00 46.12 194 VAL A O 1
ATOM 1587 N N . LEU A 1 195 ? 21.114 11.270 11.980 1.00 45.97 195 LEU A N 1
ATOM 1588 C CA . LEU A 1 195 ? 21.937 11.844 10.890 1.00 45.97 195 LEU A CA 1
ATOM 1589 C C . LEU A 1 195 ? 22.847 13.035 11.277 1.00 45.97 195 LEU A C 1
ATOM 1591 O O . LEU A 1 195 ? 22.984 13.970 10.494 1.00 45.97 195 LEU A O 1
ATOM 1595 N N . GLU A 1 196 ? 23.547 12.992 12.416 1.00 45.84 196 GLU A N 1
ATOM 1596 C CA . GLU A 1 196 ? 24.795 13.779 12.565 1.00 45.84 196 GLU A CA 1
ATOM 1597 C C . GLU A 1 196 ? 26.051 12.950 12.210 1.00 45.84 196 GLU A C 1
ATOM 1599 O O . GLU A 1 196 ? 26.987 13.483 11.621 1.00 45.84 196 GLU A O 1
ATOM 1604 N N . ASP A 1 197 ? 26.021 11.623 12.388 1.00 43.69 197 ASP A N 1
ATOM 1605 C CA . ASP A 1 197 ? 27.183 10.743 12.143 1.00 43.69 197 ASP A CA 1
ATOM 1606 C C . ASP A 1 197 ? 27.326 10.209 10.701 1.00 43.69 197 ASP A C 1
ATOM 1608 O O . ASP A 1 197 ? 28.237 9.437 10.404 1.00 43.69 197 ASP A O 1
ATOM 1612 N N . LEU A 1 198 ? 26.451 10.616 9.772 1.00 38.62 198 LEU A N 1
ATOM 1613 C CA . LEU A 1 198 ? 26.574 10.284 8.339 1.00 38.62 198 LEU A CA 1
ATOM 1614 C C . LEU A 1 198 ? 27.163 11.424 7.496 1.00 38.62 198 LEU A C 1
ATOM 1616 O O . LEU A 1 198 ? 27.275 11.292 6.277 1.00 38.62 198 LEU A O 1
ATOM 1620 N N . VAL A 1 199 ? 27.623 12.508 8.132 1.00 40.53 199 VAL A N 1
ATOM 1621 C CA . VAL A 1 199 ? 28.550 13.462 7.508 1.00 40.53 199 VAL A CA 1
ATOM 1622 C C . VAL A 1 199 ? 29.958 12.862 7.582 1.00 40.53 199 VAL A C 1
ATOM 1624 O O . VAL A 1 199 ? 30.820 13.304 8.338 1.00 40.53 199 VAL A O 1
ATOM 1627 N N . GLN A 1 200 ? 30.193 11.792 6.819 1.00 38.41 200 GLN A N 1
ATOM 1628 C CA . GLN A 1 200 ? 31.555 11.349 6.544 1.00 38.41 200 GLN A CA 1
ATOM 1629 C C . GLN A 1 200 ? 32.245 12.408 5.678 1.00 38.41 200 GLN A C 1
ATOM 1631 O O . GLN A 1 200 ? 31.962 12.538 4.494 1.00 38.41 200 GLN A O 1
ATOM 1636 N N . GLN A 1 201 ? 33.093 13.189 6.348 1.00 44.88 201 GLN A N 1
ATOM 1637 C CA . GLN A 1 201 ? 34.421 13.647 5.926 1.00 44.88 201 GLN A CA 1
ATOM 1638 C C . GLN A 1 201 ? 34.703 13.631 4.412 1.00 44.88 201 GLN A C 1
ATOM 1640 O O . GLN A 1 201 ? 35.298 12.686 3.903 1.00 44.88 201 GLN A O 1
ATOM 1645 N N . ASP A 1 202 ? 34.403 14.744 3.743 1.00 39.84 202 ASP A N 1
ATOM 1646 C CA . ASP A 1 202 ? 35.161 15.201 2.571 1.00 39.84 202 ASP A CA 1
ATOM 1647 C C . ASP A 1 202 ? 36.126 16.316 3.022 1.00 39.84 202 ASP A C 1
ATOM 1649 O O . ASP A 1 202 ? 36.019 17.471 2.615 1.00 39.84 202 ASP A O 1
ATOM 1653 N N . ASP A 1 203 ? 37.074 15.969 3.897 1.00 44.09 203 ASP A N 1
ATOM 1654 C CA . ASP A 1 203 ? 38.284 16.765 4.123 1.00 44.09 203 ASP A CA 1
ATOM 1655 C C . ASP A 1 203 ? 39.446 16.062 3.415 1.00 44.09 203 ASP A C 1
ATOM 1657 O O . ASP A 1 203 ? 40.107 15.212 3.998 1.00 44.09 203 ASP A O 1
ATOM 1661 N N . GLU A 1 204 ? 39.647 16.382 2.133 1.00 43.59 204 GLU A N 1
ATOM 1662 C CA . GLU A 1 204 ? 40.960 16.532 1.479 1.00 43.59 204 GLU A CA 1
ATOM 1663 C C . GLU A 1 204 ? 40.766 16.827 -0.022 1.00 43.59 204 GLU A C 1
ATOM 1665 O O . GLU A 1 204 ? 41.058 16.018 -0.900 1.00 43.59 204 GLU A O 1
ATOM 1670 N N . TYR A 1 205 ? 40.313 18.042 -0.350 1.00 35.53 205 TYR A N 1
ATOM 1671 C CA . TYR A 1 205 ? 40.691 18.647 -1.628 1.00 35.53 205 TYR A CA 1
ATOM 1672 C C . TYR A 1 205 ? 41.892 19.552 -1.377 1.00 35.53 205 TYR A C 1
ATOM 1674 O O . TYR A 1 205 ? 41.782 20.703 -0.960 1.00 35.53 205 TYR A O 1
ATOM 1682 N N . THR A 1 206 ? 43.068 18.973 -1.594 1.00 38.12 206 THR A N 1
ATOM 1683 C CA . THR A 1 206 ? 44.352 19.663 -1.638 1.00 38.12 206 THR A CA 1
ATOM 1684 C C . THR A 1 206 ? 44.287 20.746 -2.717 1.00 38.12 206 THR A C 1
ATOM 1686 O O . THR A 1 206 ? 44.282 20.453 -3.914 1.00 38.12 206 THR A O 1
ATOM 1689 N N . ASP A 1 207 ? 44.242 22.012 -2.303 1.00 38.72 207 ASP A N 1
ATOM 1690 C CA . ASP A 1 207 ? 44.369 23.155 -3.203 1.00 38.72 207 ASP A CA 1
ATOM 1691 C C . ASP A 1 207 ? 45.846 23.326 -3.576 1.00 38.72 207 ASP A C 1
ATOM 1693 O O . ASP A 1 207 ? 46.607 24.072 -2.965 1.00 38.72 207 ASP A O 1
ATOM 1697 N N . ASN A 1 208 ? 46.287 22.545 -4.561 1.00 44.19 208 ASN A N 1
ATOM 1698 C CA . ASN A 1 208 ? 47.600 22.692 -5.169 1.00 44.19 208 ASN A CA 1
ATOM 1699 C C . ASN A 1 208 ? 47.450 23.475 -6.479 1.00 44.19 208 ASN A C 1
ATOM 1701 O O . ASN A 1 208 ? 47.437 22.900 -7.570 1.00 44.19 208 ASN A O 1
ATOM 1705 N N . LYS A 1 209 ? 47.345 24.806 -6.379 1.00 37.94 209 LYS A N 1
ATOM 1706 C CA . LYS A 1 209 ? 47.564 25.711 -7.514 1.00 37.94 209 LYS A CA 1
ATOM 1707 C C . LYS A 1 209 ? 48.401 26.936 -7.134 1.00 37.94 209 LYS A C 1
ATOM 1709 O O . LYS A 1 209 ? 47.903 27.939 -6.646 1.00 37.94 209 LYS A O 1
ATOM 1714 N N . ASN A 1 210 ? 49.652 26.852 -7.587 1.00 37.06 210 ASN A N 1
ATOM 1715 C CA . ASN A 1 210 ? 50.477 27.935 -8.126 1.00 37.06 210 ASN A CA 1
ATOM 1716 C C . ASN A 1 210 ? 51.258 28.811 -7.137 1.00 37.06 210 ASN A C 1
ATOM 1718 O O . ASN A 1 210 ? 50.902 29.949 -6.849 1.00 37.06 210 ASN A O 1
ATOM 1722 N N . LEU A 1 211 ? 52.457 28.313 -6.819 1.00 40.19 211 LEU A N 1
ATOM 1723 C CA . LEU A 1 211 ? 53.676 29.119 -6.875 1.00 40.19 211 LEU A CA 1
ATOM 1724 C C . LEU A 1 211 ? 53.736 29.899 -8.203 1.00 40.19 211 LEU A C 1
ATOM 1726 O O . LEU A 1 211 ? 53.840 29.308 -9.283 1.00 40.19 211 LEU A O 1
ATOM 1730 N N . ARG A 1 212 ? 53.697 31.223 -8.096 1.00 36.75 212 ARG A N 1
ATOM 1731 C CA . ARG A 1 212 ? 54.384 32.165 -8.978 1.00 36.75 212 ARG A CA 1
ATOM 1732 C C . ARG A 1 212 ? 55.062 33.208 -8.111 1.00 36.75 212 ARG A C 1
ATOM 1734 O O . ARG A 1 212 ? 54.422 33.628 -7.124 1.00 36.75 212 ARG A O 1
#

Solvent-accessible surface area (backbone atoms only — not comparable to full-atom values): 12357 Å² total; per-residue (Å²): 110,36,47,63,59,50,50,56,58,61,52,33,76,50,17,66,53,46,62,47,45,41,52,29,46,50,52,50,51,58,47,50,77,70,48,81,91,56,54,73,66,56,46,58,67,45,39,60,58,54,31,35,38,46,36,42,67,42,42,59,75,77,39,70,86,48,56,60,36,76,77,55,95,67,52,41,27,34,29,29,68,65,32,39,32,32,37,39,66,42,72,49,45,91,90,67,75,38,58,72,66,54,57,102,41,73,72,43,39,56,52,30,40,44,75,75,77,48,51,48,89,70,53,51,72,41,81,41,94,93,37,85,27,56,50,33,62,87,42,39,33,36,36,32,33,48,81,52,98,94,40,58,46,38,36,37,29,35,33,34,33,15,87,82,42,38,59,72,45,80,46,74,54,49,69,49,47,69,60,41,69,68,61,79,85,75,80,77,55,98,80,64,75,86,73,69,87,73,71,73,79,88,84,77,81,79,87,84,79,77,95,126

pLDDT: mean 81.29, std 17.29, range [35.53, 97.5]

Secondary structure (DSSP, 8-state):
--HHHHHHHHHHTTTHHHHHHHHHHHHHHHHHHH--SS-HHHHHHHHHHHHHHHHHHHHHHH-TT-SEEE--SSS-EEEETTT--EEEEEE--TTT-S-PPPPSSHHHHHHHB---PPPTTT--EEEETTEEEE--TT-EEEEEEEEETTEEEEEEEEEEETTTTEEEEEEEE-SSHHHHHT-------TT--TTSTT--------------